Protein AF-A0A956LN11-F1 (afdb_monomer_lite)

pLDDT: mean 77.37, std 13.62, range [44.28, 95.12]

Secondary structure (DSSP, 8-state):
---------------------SEEEEEEEEEEE-TT--EEESSTT-S--EEEEE-TTT--EEEEEEEEEEEEE-TTSTT-TTSGGGEEEEEEEETT-SEEEEEEE--TT--EEEEEEEEEEETT--TT-TTS-EEEEPTTT-B--S-SEEEE--SSS--EEEEEEE-SS----SSS--PPEE-TTTEEE-GGG-

Foldseek 3Di:
DDDDDDDPPPPPPPDPPPPPDQKFKDKEFEFEAEPVRDTPALDPLDPFQWAWAAAPVVRDIFIWFKWKKKWKFFCPDPVGPVDPVRTQDIDTGGRNDRMDMDIGGADPPGKIKMAIFMKIFGPPFDPVDLLGKIWTFAPVAKDWPDPRIDIWHGDDHTDYHYTHIYGHQPPPDPPDDRPHHYCHVTTDIRPSND

Structure (mmCIF, N/CA/C/O backbone):
data_AF-A0A956LN11-F1
#
_entry.id   AF-A0A956LN11-F1
#
loop_
_atom_site.group_PDB
_atom_site.id
_atom_site.type_symbol
_atom_site.label_atom_id
_atom_site.label_alt_id
_atom_site.label_comp_id
_atom_site.label_asym_id
_atom_site.label_entity_id
_atom_site.label_seq_id
_atom_site.pdbx_PDB_ins_code
_atom_site.Cartn_x
_atom_site.Cartn_y
_atom_site.Cartn_z
_atom_site.occupancy
_atom_site.B_iso_or_equiv
_atom_site.auth_seq_id
_atom_site.auth_comp_id
_atom_site.auth_asym_id
_atom_site.auth_atom_id
_atom_site.pdbx_PDB_model_num
ATOM 1 N N . ARG A 1 1 ? -53.259 -40.092 55.169 1.00 51.19 1 ARG A N 1
ATOM 2 C CA . ARG A 1 1 ? -51.847 -40.101 54.715 1.00 51.19 1 ARG A CA 1
ATOM 3 C C . ARG A 1 1 ? -51.835 -40.465 53.236 1.00 51.19 1 ARG A C 1
ATOM 5 O O . ARG A 1 1 ? -52.056 -41.626 52.941 1.00 51.19 1 ARG A O 1
ATOM 12 N N . SER A 1 2 ? -51.663 -39.504 52.328 1.00 44.28 2 SER A N 1
ATOM 13 C CA . SER A 1 2 ? -51.156 -39.772 50.975 1.00 44.28 2 SER A CA 1
ATOM 14 C C . SER A 1 2 ? -50.731 -38.456 50.327 1.00 44.28 2 SER A C 1
ATOM 16 O O . SER A 1 2 ? -51.385 -37.435 50.518 1.00 44.28 2 SER A O 1
ATOM 18 N N . PHE A 1 3 ? -49.565 -38.494 49.693 1.00 45.59 3 PHE A N 1
ATOM 19 C CA . PHE A 1 3 ? -48.669 -37.376 49.403 1.00 45.59 3 PHE A CA 1
ATOM 20 C C . PHE A 1 3 ? -49.128 -36.516 48.216 1.00 45.59 3 PHE A C 1
ATOM 22 O O . PHE A 1 3 ? -49.322 -37.031 47.116 1.00 45.59 3 PHE A O 1
ATOM 29 N N . ALA A 1 4 ? -49.191 -35.197 48.416 1.00 45.59 4 ALA A N 1
ATOM 30 C CA . ALA A 1 4 ? -49.205 -34.222 47.332 1.00 45.59 4 ALA A CA 1
ATOM 31 C C . ALA A 1 4 ? -47.794 -34.138 46.722 1.00 45.59 4 ALA A C 1
ATOM 33 O O . ALA A 1 4 ? -46.829 -33.818 47.417 1.00 45.59 4 ALA A O 1
ATOM 34 N N . ARG A 1 5 ? -47.658 -34.463 45.434 1.00 50.75 5 ARG A N 1
ATOM 35 C CA . ARG A 1 5 ? -46.420 -34.265 44.670 1.00 50.75 5 ARG A CA 1
ATOM 36 C C . ARG A 1 5 ? -46.452 -32.875 44.038 1.00 50.75 5 ARG A C 1
ATOM 38 O O . ARG A 1 5 ? -47.079 -32.684 43.002 1.00 50.75 5 ARG A O 1
ATOM 45 N N . SER A 1 6 ? -45.773 -31.923 44.670 1.00 53.47 6 SER A N 1
ATOM 46 C CA . SER A 1 6 ? -45.441 -30.631 44.068 1.00 53.47 6 SER A CA 1
ATOM 47 C C . SER A 1 6 ? -44.386 -30.841 42.982 1.00 53.47 6 SER A C 1
ATOM 49 O O . SER A 1 6 ? -43.234 -31.147 43.282 1.00 53.47 6 SER A O 1
ATOM 51 N N . PHE A 1 7 ? -44.779 -30.691 41.718 1.00 55.22 7 PHE A N 1
ATOM 52 C CA . PHE A 1 7 ? -43.841 -30.524 40.612 1.00 55.22 7 PHE A CA 1
ATOM 53 C C . PHE A 1 7 ? -43.324 -29.082 40.648 1.00 55.22 7 PHE A C 1
ATOM 55 O O . PHE A 1 7 ? -44.005 -28.156 40.215 1.00 55.22 7 PHE A O 1
ATOM 62 N N . ALA A 1 8 ? -42.135 -28.888 41.216 1.00 56.16 8 ALA A N 1
ATOM 63 C CA . ALA A 1 8 ? -41.389 -27.648 41.060 1.00 56.16 8 ALA A CA 1
ATOM 64 C C . ALA A 1 8 ? -40.892 -27.569 39.609 1.00 56.16 8 ALA A C 1
ATOM 66 O O . ALA A 1 8 ? -39.974 -28.286 39.213 1.00 56.16 8 ALA A O 1
ATOM 67 N N . LEU A 1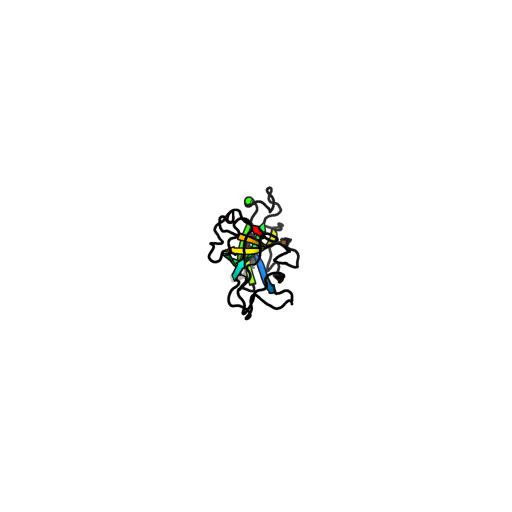 9 ? -41.550 -26.737 38.802 1.00 57.41 9 LEU A N 1
ATOM 68 C CA . LEU A 1 9 ? -41.130 -26.409 37.446 1.00 57.41 9 LEU A CA 1
ATOM 69 C C . LEU A 1 9 ? -39.915 -25.471 37.548 1.00 57.41 9 LEU A C 1
ATOM 71 O O . LEU A 1 9 ? -40.065 -24.276 37.792 1.00 57.41 9 LEU A O 1
ATOM 75 N N . ALA A 1 10 ? -38.706 -26.020 37.435 1.00 59.50 10 ALA A N 1
ATOM 76 C CA . ALA A 1 10 ? -37.486 -25.228 37.344 1.00 59.50 10 ALA A CA 1
ATOM 77 C C . ALA A 1 10 ? -37.446 -24.546 35.967 1.00 59.50 10 ALA A C 1
ATOM 79 O O . ALA A 1 10 ? -37.148 -25.179 34.955 1.00 59.50 10 ALA A O 1
ATOM 80 N N . LEU A 1 11 ? -37.793 -23.259 35.934 1.00 60.78 11 LEU A N 1
ATOM 81 C CA . LEU A 1 11 ? -37.577 -22.388 34.784 1.00 60.78 11 LEU A CA 1
ATOM 82 C C . LEU A 1 11 ? -36.058 -22.206 34.626 1.00 60.78 11 LEU A C 1
ATOM 84 O O . LEU A 1 11 ? -35.442 -21.399 35.319 1.00 60.78 11 LEU A O 1
ATOM 88 N N . ALA A 1 12 ? -35.435 -23.004 33.762 1.00 61.47 12 ALA A N 1
ATOM 89 C CA . ALA A 1 12 ? -34.066 -22.762 33.335 1.00 61.47 12 ALA A CA 1
ATOM 90 C C . ALA A 1 12 ? -34.071 -21.491 32.475 1.00 61.47 12 ALA A C 1
ATOM 92 O O . ALA A 1 12 ? -34.497 -21.522 31.321 1.00 61.47 12 ALA A O 1
ATOM 93 N N . LEU A 1 13 ? -33.647 -20.361 33.052 1.00 58.91 13 LEU A N 1
ATOM 94 C CA . LEU A 1 13 ? -33.283 -19.182 32.275 1.00 58.91 13 LEU A CA 1
ATOM 95 C C . LEU A 1 13 ? -32.095 -19.575 31.392 1.00 58.91 13 LEU A C 1
ATOM 97 O O . LEU A 1 13 ? -30.952 -19.600 31.843 1.00 58.91 13 LEU A O 1
ATOM 101 N N . ALA A 1 14 ? -32.377 -19.912 30.137 1.00 59.75 14 ALA A N 1
ATOM 102 C CA . ALA A 1 14 ? -31.375 -19.928 29.090 1.00 59.75 14 ALA A CA 1
ATOM 103 C C . ALA A 1 14 ? -30.946 -18.473 28.867 1.00 59.75 14 ALA A C 1
ATOM 105 O O . ALA A 1 14 ? -31.607 -17.727 28.147 1.00 59.75 14 ALA A O 1
ATOM 106 N N . ALA A 1 15 ? -29.885 -18.044 29.551 1.00 59.19 15 ALA A N 1
ATOM 107 C CA . ALA A 1 15 ? -29.195 -16.821 29.181 1.00 59.19 15 ALA A CA 1
ATOM 108 C C . ALA A 1 15 ? -28.709 -17.009 27.735 1.00 59.19 15 ALA A C 1
ATOM 110 O O . ALA A 1 15 ? -28.021 -18.002 27.471 1.00 59.19 15 ALA A O 1
ATOM 111 N N . PRO A 1 16 ? -29.067 -16.130 26.783 1.00 58.41 16 PRO A N 1
ATOM 112 C CA . PRO A 1 16 ? -28.370 -16.127 25.516 1.00 58.41 16 PRO A CA 1
ATOM 113 C C . PRO A 1 16 ? -26.914 -15.807 25.849 1.00 58.41 16 PRO A C 1
ATOM 115 O O . PRO A 1 16 ? -26.606 -14.726 26.348 1.00 58.41 16 PRO A O 1
ATOM 118 N N . LEU A 1 17 ? -26.024 -16.773 25.628 1.00 49.97 17 LEU A N 1
ATOM 119 C CA . LEU A 1 17 ? -24.611 -16.487 25.445 1.00 49.97 17 LEU A CA 1
ATOM 120 C C . LEU A 1 17 ? -24.550 -15.615 24.191 1.00 49.97 17 LEU A C 1
ATOM 122 O O . LEU A 1 17 ? -24.512 -16.125 23.074 1.00 49.97 17 LEU A O 1
ATOM 126 N N . ALA A 1 18 ? -24.680 -14.302 24.370 1.00 56.94 18 ALA A N 1
ATOM 127 C CA . ALA A 1 18 ? -24.360 -13.353 23.329 1.00 56.94 18 ALA A CA 1
ATOM 128 C C . ALA A 1 18 ? -22.888 -13.607 23.004 1.00 56.94 18 ALA A C 1
ATOM 130 O O . ALA A 1 18 ? -22.026 -13.391 23.855 1.00 56.94 18 ALA A O 1
ATOM 131 N N . CYS A 1 19 ? -22.614 -14.164 21.824 1.00 64.19 19 CYS A N 1
ATOM 132 C CA . CYS A 1 19 ? -21.274 -14.169 21.261 1.00 64.19 19 CYS A CA 1
ATOM 133 C C . CYS A 1 19 ? -20.881 -12.704 21.082 1.00 64.19 19 CYS A C 1
ATOM 135 O O . CYS A 1 19 ? -21.222 -12.088 20.075 1.00 64.19 19 CYS A O 1
ATOM 137 N N . VAL A 1 20 ? -20.246 -12.136 22.103 1.00 61.75 20 VAL A N 1
ATOM 138 C CA . VAL A 1 20 ? -19.507 -10.888 21.972 1.00 61.75 20 VAL A CA 1
ATOM 139 C C . VAL A 1 20 ? -18.350 -11.229 21.044 1.00 61.75 20 VAL A C 1
ATOM 141 O O . VAL A 1 20 ? -17.566 -12.132 21.329 1.00 61.75 20 VAL A O 1
ATOM 144 N N . ALA A 1 21 ? -18.349 -10.625 19.860 1.00 66.69 21 ALA A N 1
ATOM 145 C CA . ALA A 1 21 ? -17.192 -10.685 18.991 1.00 66.69 21 ALA A CA 1
ATOM 146 C C . ALA A 1 21 ? -16.193 -9.666 19.539 1.00 66.69 21 ALA A C 1
ATOM 148 O O . ALA A 1 21 ? -16.502 -8.481 19.582 1.00 66.69 21 ALA A O 1
ATOM 149 N N . ASP A 1 22 ? -15.022 -10.129 19.968 1.00 79.12 22 ASP A N 1
ATOM 150 C CA . ASP A 1 22 ? -13.960 -9.257 20.488 1.00 79.12 22 ASP A CA 1
ATOM 151 C C . ASP A 1 22 ? -13.139 -8.603 19.352 1.00 79.12 22 ASP A C 1
ATOM 153 O O . ASP A 1 22 ? -12.210 -7.834 19.597 1.00 79.12 22 ASP A O 1
ATOM 157 N N . GLU A 1 23 ? -13.494 -8.888 18.093 1.00 81.44 23 GLU A N 1
ATOM 158 C CA . GLU A 1 23 ? -12.813 -8.415 16.887 1.00 81.44 23 GLU A CA 1
ATOM 159 C C . GLU A 1 23 ? -13.810 -7.910 15.831 1.00 81.44 23 GLU A C 1
ATOM 161 O O . GLU A 1 23 ? -14.875 -8.497 15.613 1.00 81.44 23 GLU A O 1
ATOM 166 N N . GLY A 1 24 ? -13.431 -6.838 15.132 1.00 79.06 24 GLY A N 1
ATOM 167 C CA . GLY A 1 24 ? -14.028 -6.420 13.866 1.00 79.06 24 GLY A CA 1
ATOM 168 C C . GLY A 1 24 ? -13.265 -7.013 12.680 1.00 79.06 24 GLY A C 1
ATOM 169 O O . GLY A 1 24 ? -12.054 -7.202 12.755 1.00 79.06 24 GLY A O 1
ATOM 170 N N . VAL A 1 25 ? -13.961 -7.284 11.571 1.00 83.31 25 VAL A N 1
ATOM 171 C CA . VAL A 1 25 ? -13.348 -7.800 10.333 1.00 83.31 25 VAL A CA 1
ATOM 172 C C . VAL A 1 25 ? -13.355 -6.716 9.264 1.00 83.31 25 VAL A C 1
ATOM 174 O O . VAL A 1 25 ? -14.407 -6.143 8.972 1.00 83.31 25 VAL A O 1
ATOM 177 N N . VAL A 1 26 ? -12.189 -6.488 8.664 1.00 82.12 26 VAL A N 1
ATOM 178 C CA . VAL A 1 26 ? -11.963 -5.595 7.524 1.00 82.12 26 VAL A CA 1
ATOM 179 C C . VAL A 1 26 ? -11.707 -6.456 6.292 1.00 82.12 26 VAL A C 1
ATOM 181 O O . VAL A 1 26 ? -10.826 -7.321 6.307 1.00 82.12 26 VAL A O 1
ATOM 184 N N . GLU A 1 27 ? -12.475 -6.231 5.225 1.00 85.69 27 GLU A N 1
ATOM 185 C CA . GLU A 1 27 ? -12.334 -6.953 3.960 1.00 85.69 27 GLU A CA 1
ATOM 186 C C . GLU A 1 27 ? -12.002 -5.991 2.814 1.00 85.69 27 GLU A C 1
ATOM 188 O O . GLU A 1 27 ? -12.791 -5.137 2.416 1.00 85.69 27 GLU A O 1
ATOM 193 N N . LEU A 1 28 ? -10.835 -6.184 2.214 1.00 85.00 28 LEU A N 1
ATOM 194 C CA . LEU A 1 28 ? -10.387 -5.422 1.058 1.00 85.00 28 LEU A CA 1
ATOM 195 C C . LEU A 1 28 ? -10.557 -6.271 -0.191 1.00 85.00 28 LEU A C 1
ATOM 197 O O . LEU A 1 28 ? -10.173 -7.437 -0.202 1.00 85.00 28 LEU A O 1
ATOM 201 N N . ASN A 1 29 ? -11.105 -5.687 -1.249 1.00 85.94 29 ASN A N 1
ATOM 202 C CA . ASN A 1 29 ? -11.094 -6.244 -2.594 1.00 85.94 29 ASN A CA 1
ATOM 203 C C . ASN A 1 29 ? -10.487 -5.208 -3.544 1.00 85.94 29 ASN A C 1
ATOM 205 O O . ASN A 1 29 ? -10.730 -4.006 -3.430 1.00 85.94 29 ASN A O 1
ATOM 209 N N . TRP A 1 30 ? -9.683 -5.650 -4.497 1.00 87.00 30 TRP A N 1
ATOM 210 C CA . TRP A 1 30 ? -9.025 -4.728 -5.414 1.00 87.00 30 TRP A CA 1
ATOM 211 C C . TRP A 1 30 ? -8.741 -5.363 -6.759 1.00 87.00 30 TRP A C 1
ATOM 213 O O . TRP A 1 30 ? -8.774 -6.582 -6.939 1.00 87.00 30 TRP A O 1
ATOM 223 N N . LYS A 1 31 ? -8.465 -4.486 -7.717 1.00 86.38 31 LYS A N 1
ATOM 224 C CA . LYS A 1 31 ? -8.031 -4.844 -9.052 1.00 86.38 31 LYS A CA 1
ATOM 225 C C . LYS A 1 31 ? -7.167 -3.734 -9.627 1.00 86.38 31 LYS A C 1
ATOM 227 O O . LYS A 1 31 ? -7.553 -2.569 -9.590 1.00 86.38 31 LYS A O 1
ATOM 232 N N . PHE A 1 32 ? -6.036 -4.102 -10.199 1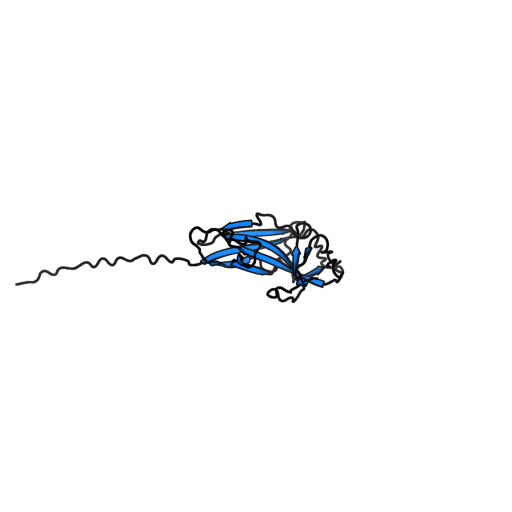.00 84.25 32 PHE A N 1
ATOM 233 C CA . PHE A 1 32 ? -5.205 -3.226 -11.007 1.00 84.25 32 PHE A CA 1
ATOM 234 C C . PHE A 1 32 ? -5.696 -3.261 -12.447 1.00 84.25 32 PHE A C 1
ATOM 236 O O . PHE A 1 32 ? -5.951 -4.333 -13.006 1.00 84.25 32 PHE A O 1
ATOM 243 N N . VAL A 1 33 ? -5.839 -2.086 -13.043 1.00 83.12 33 VAL A N 1
ATOM 244 C CA . VAL A 1 33 ? -6.283 -1.907 -14.419 1.00 83.12 33 VAL A CA 1
ATOM 245 C C . VAL A 1 33 ? -5.357 -0.963 -15.176 1.00 83.12 33 VAL A C 1
ATOM 247 O O . VAL A 1 33 ? -4.722 -0.084 -14.589 1.00 83.12 33 VAL A O 1
ATOM 250 N N . ASP A 1 34 ? -5.295 -1.136 -16.489 1.00 78.69 34 ASP A N 1
ATOM 251 C CA . ASP A 1 34 ? -4.615 -0.198 -17.376 1.00 78.69 34 ASP A CA 1
ATOM 252 C C . ASP A 1 34 ? -5.474 1.054 -17.634 1.00 78.69 34 ASP A C 1
ATOM 254 O O . ASP A 1 34 ? -6.578 1.226 -17.100 1.00 78.69 34 ASP A O 1
ATOM 258 N N . ARG A 1 35 ? -4.958 1.963 -18.465 1.00 77.81 35 ARG A N 1
ATOM 259 C CA . ARG A 1 35 ? -5.662 3.190 -18.869 1.00 77.81 35 ARG A CA 1
ATOM 260 C C . ARG A 1 35 ? -6.934 2.918 -19.689 1.00 77.81 35 ARG A C 1
ATOM 262 O O . ARG A 1 35 ? -7.810 3.777 -19.739 1.00 77.81 35 ARG A O 1
ATOM 269 N N . GLU A 1 36 ? -7.047 1.751 -20.322 1.00 83.00 36 GLU A N 1
ATOM 270 C CA . GLU A 1 36 ? -8.240 1.270 -21.023 1.00 83.00 36 GLU A CA 1
ATOM 271 C C . GLU A 1 36 ? -9.238 0.563 -20.081 1.00 83.00 36 GLU A C 1
ATOM 273 O O . GLU A 1 36 ? -10.293 0.108 -20.528 1.00 83.00 36 GLU A O 1
ATOM 278 N N . LEU A 1 37 ? -8.950 0.527 -18.772 1.00 79.50 37 LEU A N 1
ATOM 279 C CA . LEU A 1 37 ? -9.704 -0.165 -17.721 1.00 79.50 37 LEU A CA 1
ATOM 280 C C . LEU A 1 37 ? -9.724 -1.695 -17.876 1.00 79.50 37 LEU A C 1
ATOM 282 O O . LEU A 1 37 ? -10.562 -2.378 -17.275 1.00 79.50 37 LEU A O 1
ATOM 286 N N . THR A 1 38 ? -8.786 -2.245 -18.643 1.00 81.88 38 THR A N 1
ATOM 287 C CA . THR A 1 38 ? -8.575 -3.685 -18.756 1.00 81.88 38 THR A CA 1
ATOM 288 C C . THR A 1 38 ? -7.904 -4.193 -17.494 1.00 81.88 38 THR A C 1
ATOM 290 O O . THR A 1 38 ? -6.988 -3.581 -16.956 1.00 81.88 38 THR A O 1
ATOM 293 N N . ALA A 1 39 ? -8.371 -5.341 -17.017 1.00 78.44 39 ALA A N 1
ATOM 294 C CA . ALA A 1 39 ? -7.756 -6.067 -15.919 1.00 78.44 39 ALA A CA 1
ATOM 295 C C . ALA A 1 39 ? -6.274 -6.354 -16.191 1.00 78.44 39 ALA A C 1
ATOM 297 O O . ALA A 1 39 ? -5.973 -7.075 -17.138 1.00 78.44 39 ALA A O 1
ATOM 298 N N . VAL A 1 40 ? -5.387 -5.865 -15.328 1.00 76.56 40 VAL A N 1
ATOM 299 C CA . VAL A 1 40 ? -3.978 -6.272 -15.321 1.00 76.56 40 VAL A CA 1
ATOM 300 C C . VAL A 1 40 ? -3.752 -7.293 -14.210 1.00 76.56 40 VAL A C 1
ATOM 302 O O . VAL A 1 40 ? -3.283 -8.390 -14.493 1.00 76.56 40 VAL A O 1
ATOM 305 N N . TYR A 1 41 ? -4.181 -6.982 -12.978 1.00 78.50 41 TYR A N 1
ATOM 306 C CA . TYR A 1 41 ? -4.067 -7.892 -11.833 1.00 78.50 41 TYR A CA 1
ATOM 307 C C . TYR A 1 41 ? -5.300 -7.860 -10.921 1.00 78.50 41 TYR A C 1
ATOM 309 O O . TYR A 1 41 ? -5.882 -6.793 -10.723 1.00 78.50 41 TYR A O 1
ATOM 317 N N . PRO A 1 42 ? -5.685 -8.994 -10.321 1.00 71.00 42 PRO A N 1
ATOM 318 C CA . PRO A 1 42 ? -5.337 -10.334 -10.790 1.00 71.00 42 PRO A CA 1
ATOM 319 C C . PRO A 1 42 ? -5.965 -10.607 -12.170 1.00 71.00 42 PRO A C 1
ATOM 321 O O . PRO A 1 42 ? -7.085 -10.163 -12.451 1.00 71.00 42 PRO A O 1
ATOM 324 N N . GLY A 1 43 ? -5.249 -11.322 -13.042 1.00 68.00 43 GLY A N 1
ATOM 325 C CA . GLY A 1 43 ? -5.720 -11.673 -14.384 1.00 68.00 43 GLY A CA 1
ATOM 326 C C . GLY A 1 43 ? -4.701 -12.466 -15.205 1.00 68.00 43 GLY A C 1
ATOM 327 O O . GLY A 1 43 ? -3.533 -12.533 -14.849 1.00 68.00 43 GLY A O 1
ATOM 328 N N . ASP A 1 44 ? -5.150 -13.028 -16.329 1.00 63.97 44 ASP A N 1
ATOM 329 C CA . ASP A 1 44 ? -4.334 -13.888 -17.210 1.00 63.97 44 ASP A CA 1
ATOM 330 C C . ASP A 1 44 ? -3.333 -13.105 -18.078 1.00 63.97 44 ASP A C 1
ATOM 332 O O . ASP A 1 44 ? -2.593 -13.685 -18.870 1.00 63.97 44 ASP A O 1
ATOM 336 N N . ALA A 1 45 ? -3.349 -11.772 -17.992 1.00 60.53 45 ALA A N 1
ATOM 337 C CA . ALA A 1 45 ? -2.510 -10.922 -18.824 1.00 60.53 45 ALA A CA 1
ATOM 338 C C . ALA A 1 45 ? -1.023 -11.039 -18.457 1.00 60.53 45 ALA A C 1
ATOM 340 O O . ALA A 1 45 ? -0.178 -10.791 -19.320 1.00 60.53 45 ALA A O 1
ATOM 341 N N . ARG A 1 46 ? -0.701 -11.379 -17.196 1.00 65.25 46 ARG A N 1
ATOM 342 C CA . ARG A 1 46 ? 0.670 -11.444 -16.672 1.00 65.25 46 ARG A CA 1
ATOM 343 C C . ARG A 1 46 ? 0.814 -12.404 -15.490 1.00 65.25 46 ARG A C 1
ATOM 345 O O . ARG A 1 46 ? -0.037 -12.434 -14.608 1.00 65.25 46 ARG A O 1
ATOM 352 N N . ASP A 1 47 ? 1.964 -13.076 -15.438 1.00 65.25 47 ASP A N 1
ATOM 353 C CA . ASP A 1 47 ? 2.310 -14.050 -14.390 1.00 65.25 47 ASP A CA 1
ATOM 354 C C . ASP A 1 47 ? 2.909 -13.413 -13.121 1.00 65.25 47 ASP A C 1
ATOM 356 O O . ASP A 1 47 ? 3.007 -14.072 -12.088 1.00 65.25 47 ASP A O 1
ATOM 360 N N . SER A 1 48 ? 3.331 -12.143 -13.177 1.00 74.56 48 SER A N 1
ATOM 361 C CA . SER A 1 48 ? 3.889 -11.425 -12.027 1.00 74.56 48 SER A CA 1
ATOM 362 C C . SER A 1 48 ? 3.487 -9.958 -12.029 1.00 74.56 48 SER A C 1
ATOM 364 O O . SER A 1 48 ? 3.264 -9.369 -13.088 1.00 74.56 48 SER A O 1
ATOM 366 N N . CYS A 1 49 ? 3.456 -9.345 -10.847 1.00 82.62 49 CYS A N 1
ATOM 367 C CA . CYS A 1 49 ? 3.293 -7.899 -10.684 1.00 82.62 49 CYS A CA 1
ATOM 368 C C . CYS A 1 49 ? 4.609 -7.126 -10.714 1.00 82.62 49 CYS A C 1
ATOM 370 O O . CYS A 1 49 ? 4.685 -6.015 -10.180 1.00 82.62 49 CYS A O 1
ATOM 372 N N . ALA A 1 50 ? 5.644 -7.744 -11.282 1.00 85.62 50 ALA A N 1
ATOM 373 C CA . ALA A 1 50 ? 6.943 -7.129 -11.406 1.00 85.62 50 ALA A CA 1
ATOM 374 C C . ALA A 1 50 ? 6.943 -6.109 -12.554 1.00 85.62 50 ALA A C 1
ATOM 376 O O . ALA A 1 50 ? 6.358 -6.328 -13.624 1.00 85.62 50 ALA A O 1
ATOM 377 N N . PHE A 1 51 ? 7.629 -4.995 -12.342 1.00 83.69 51 PHE A N 1
ATOM 378 C CA . PHE A 1 51 ? 7.953 -4.015 -13.368 1.00 83.69 51 PHE A CA 1
ATOM 379 C C . PHE A 1 51 ? 9.312 -3.386 -13.069 1.00 83.69 51 PHE A C 1
ATOM 381 O O . PHE A 1 51 ? 9.681 -3.210 -11.910 1.00 83.69 51 PHE A O 1
ATOM 388 N N . SER A 1 52 ? 10.050 -3.009 -14.108 1.00 87.31 52 SER A N 1
ATOM 389 C CA . SER A 1 52 ? 11.323 -2.315 -13.928 1.00 87.31 52 SER A CA 1
ATOM 390 C C . SER A 1 52 ? 11.089 -0.812 -13.758 1.00 87.31 52 SER A C 1
ATOM 392 O O . SER A 1 52 ? 10.340 -0.195 -14.521 1.00 87.31 52 SER A O 1
ATOM 394 N N . GLY A 1 53 ? 11.745 -0.205 -12.776 1.00 87.88 53 GLY A N 1
ATOM 395 C CA . GLY A 1 53 ? 11.685 1.228 -12.500 1.00 87.88 53 GLY A CA 1
ATOM 396 C C . GLY A 1 53 ? 13.041 1.786 -12.083 1.00 87.88 53 GLY A C 1
ATOM 397 O O . GLY A 1 53 ? 13.948 1.032 -11.734 1.00 87.88 53 GLY A O 1
ATOM 398 N N . ALA A 1 54 ? 13.188 3.105 -12.111 1.00 88.25 54 ALA A N 1
ATOM 399 C CA . ALA A 1 54 ? 14.379 3.807 -11.641 1.00 88.25 54 ALA A CA 1
ATOM 400 C C . ALA A 1 54 ? 13.984 4.975 -10.731 1.00 88.25 54 ALA A C 1
ATOM 402 O O . ALA A 1 54 ? 13.047 5.709 -11.039 1.00 88.25 54 ALA A O 1
ATOM 403 N N . LEU A 1 55 ? 14.699 5.140 -9.616 1.00 84.19 55 LEU A N 1
ATOM 404 C CA . LEU A 1 55 ? 14.568 6.293 -8.720 1.00 84.19 55 LEU A CA 1
ATOM 405 C C . LEU A 1 55 ? 15.639 7.338 -9.057 1.00 84.19 55 LEU A C 1
ATOM 407 O O . LEU A 1 55 ? 16.738 6.982 -9.475 1.00 84.19 55 LEU A O 1
ATOM 411 N N . GLU A 1 56 ? 15.351 8.626 -8.845 1.00 73.25 56 GLU A N 1
ATOM 412 C CA . GLU A 1 56 ? 16.319 9.706 -9.129 1.00 73.25 56 GLU A CA 1
ATOM 413 C C . GLU A 1 56 ? 17.563 9.629 -8.240 1.00 73.25 56 GLU A C 1
ATOM 415 O O . GLU A 1 56 ? 18.660 9.959 -8.685 1.00 73.25 56 GLU A O 1
ATOM 420 N N . ALA A 1 57 ? 17.383 9.185 -6.990 1.00 69.75 57 ALA A N 1
ATOM 421 C CA . ALA A 1 57 ? 18.413 9.214 -5.953 1.00 69.75 57 ALA A CA 1
ATOM 422 C C . ALA A 1 57 ? 19.705 8.491 -6.371 1.00 69.75 57 ALA A C 1
ATOM 424 O O . ALA A 1 57 ? 20.799 8.924 -6.010 1.00 69.75 57 ALA A O 1
ATOM 425 N N . ASP A 1 58 ? 19.585 7.429 -7.171 1.00 70.94 58 ASP A N 1
ATOM 426 C CA . ASP A 1 58 ? 20.718 6.644 -7.658 1.00 70.94 58 ASP A CA 1
ATOM 427 C C . ASP A 1 58 ? 20.686 6.332 -9.163 1.00 70.94 58 ASP A C 1
ATOM 429 O O . ASP A 1 58 ? 21.684 5.850 -9.705 1.00 70.94 58 ASP A O 1
ATOM 433 N N . GLY A 1 59 ? 19.569 6.594 -9.851 1.00 74.81 59 GLY A N 1
ATOM 434 C CA . GLY A 1 59 ? 19.369 6.256 -11.261 1.00 74.81 59 GLY A CA 1
ATOM 435 C C . GLY A 1 59 ? 19.415 4.752 -11.552 1.00 74.81 59 GLY A C 1
ATOM 436 O O . GLY A 1 59 ? 19.509 4.358 -12.718 1.00 74.81 59 GLY A O 1
ATOM 437 N N . ALA A 1 60 ? 19.391 3.903 -10.522 1.00 83.81 60 ALA A N 1
ATOM 438 C CA . ALA A 1 60 ? 19.521 2.465 -10.668 1.00 83.81 60 ALA A CA 1
ATOM 439 C C . ALA A 1 60 ? 18.187 1.862 -11.113 1.00 83.81 60 ALA A C 1
ATOM 441 O O . ALA A 1 60 ? 17.157 2.027 -10.458 1.00 83.81 60 ALA A O 1
ATOM 442 N N . VAL A 1 61 ? 18.227 1.116 -12.218 1.00 87.75 61 VAL A N 1
ATOM 443 C CA . VAL A 1 61 ? 17.089 0.307 -12.657 1.00 87.75 61 VAL A CA 1
ATOM 444 C C . VAL A 1 61 ? 16.980 -0.908 -11.742 1.00 87.75 61 VAL A C 1
ATOM 446 O O . VAL A 1 61 ? 17.943 -1.661 -11.587 1.00 87.75 61 VAL A O 1
ATOM 449 N N . ARG A 1 62 ? 15.806 -1.091 -11.144 1.00 88.44 62 ARG A N 1
ATOM 450 C CA . ARG A 1 62 ? 15.462 -2.227 -10.287 1.00 88.44 62 ARG A CA 1
ATOM 451 C C . ARG A 1 62 ? 14.126 -2.805 -10.718 1.00 88.44 62 ARG A C 1
ATOM 453 O O . ARG A 1 62 ? 13.278 -2.074 -11.229 1.00 88.44 62 ARG A O 1
ATOM 460 N N . ASP A 1 63 ? 13.933 -4.086 -10.450 1.00 89.06 63 ASP A N 1
ATOM 461 C CA . ASP A 1 63 ? 12.621 -4.708 -10.554 1.00 89.06 63 ASP A CA 1
ATOM 462 C C . ASP A 1 63 ? 11.849 -4.466 -9.255 1.00 89.06 63 ASP A C 1
ATOM 464 O O . ASP A 1 63 ? 12.375 -4.652 -8.155 1.00 89.06 63 ASP A O 1
ATOM 468 N N . TYR A 1 64 ? 10.613 -3.997 -9.391 1.00 89.25 64 TYR A N 1
ATOM 469 C CA . TYR A 1 64 ? 9.695 -3.700 -8.301 1.00 89.25 64 TYR A CA 1
ATOM 470 C C . TYR A 1 64 ? 8.444 -4.561 -8.417 1.00 89.25 64 TYR A C 1
ATOM 472 O O . TYR A 1 64 ? 7.910 -4.731 -9.508 1.00 89.25 64 TYR A O 1
ATOM 480 N N . GLY A 1 65 ? 7.926 -5.032 -7.287 1.00 90.25 65 GLY A N 1
ATOM 481 C CA . GLY A 1 65 ? 6.598 -5.624 -7.169 1.00 90.25 65 GLY A CA 1
ATOM 482 C C . GLY A 1 65 ? 5.569 -4.612 -6.666 1.00 90.25 65 GLY A C 1
ATOM 483 O O . GLY A 1 65 ? 5.811 -3.903 -5.682 1.00 90.25 65 GLY A O 1
ATOM 484 N N . LEU A 1 66 ? 4.402 -4.568 -7.312 1.00 89.69 66 LEU A N 1
ATOM 485 C CA . LEU A 1 66 ? 3.251 -3.792 -6.839 1.00 89.69 66 LEU A CA 1
ATOM 486 C C . LEU A 1 66 ? 2.593 -4.446 -5.621 1.00 89.69 66 LEU A C 1
ATOM 488 O O . LEU A 1 66 ? 2.340 -5.648 -5.608 1.00 89.69 66 LEU A O 1
ATOM 492 N N . HIS A 1 67 ? 2.238 -3.637 -4.630 1.00 91.62 67 HIS A N 1
ATOM 493 C CA . HIS A 1 67 ? 1.488 -4.067 -3.455 1.00 91.62 67 HIS A CA 1
ATOM 494 C C . HIS A 1 67 ? 0.460 -3.007 -3.059 1.00 91.62 67 HIS A C 1
ATOM 496 O O . HIS A 1 67 ? 0.561 -1.834 -3.429 1.00 91.62 67 HIS A O 1
ATOM 502 N N . ILE A 1 68 ? -0.525 -3.428 -2.274 1.00 89.62 68 ILE A N 1
ATOM 503 C CA . ILE A 1 68 ? -1.423 -2.522 -1.559 1.00 89.62 68 ILE A CA 1
ATOM 504 C C . ILE A 1 68 ? -0.989 -2.487 -0.108 1.00 89.62 68 ILE A C 1
ATOM 506 O O . ILE A 1 68 ? -0.933 -3.523 0.546 1.00 89.62 68 ILE A O 1
ATOM 510 N N . GLU A 1 69 ? -0.710 -1.300 0.403 1.00 91.31 69 GLU A N 1
ATOM 511 C CA . GLU A 1 69 ? -0.506 -1.089 1.827 1.00 91.31 69 GLU A CA 1
ATOM 512 C C . GLU A 1 69 ? -1.832 -0.652 2.450 1.00 91.31 69 GLU A C 1
ATOM 514 O O . GLU A 1 69 ? -2.407 0.363 2.056 1.00 91.31 69 GLU A O 1
ATOM 519 N N . LEU A 1 70 ? -2.337 -1.460 3.378 1.00 89.81 70 LEU A N 1
ATOM 520 C CA . LEU A 1 70 ? -3.428 -1.127 4.281 1.00 89.81 70 LEU A CA 1
ATOM 521 C C . LEU A 1 70 ? -2.827 -0.654 5.596 1.00 89.81 70 LEU A C 1
ATOM 523 O O . LEU A 1 70 ? -2.087 -1.397 6.241 1.00 89.81 70 LEU A O 1
ATOM 527 N N . GLU A 1 71 ? -3.259 0.510 6.045 1.00 91.12 71 GLU A N 1
ATOM 528 C CA . GLU A 1 71 ? -3.038 0.977 7.404 1.00 91.12 71 GLU A CA 1
ATOM 529 C C . GLU A 1 71 ? -4.362 1.191 8.112 1.00 91.12 71 GLU A C 1
ATOM 531 O O . GLU A 1 71 ? -5.345 1.636 7.521 1.00 91.12 71 GLU A O 1
ATOM 536 N N . ILE A 1 72 ? -4.379 0.875 9.398 1.00 90.00 72 ILE A N 1
ATOM 537 C CA . ILE A 1 72 ? -5.487 1.162 10.293 1.00 90.00 72 ILE A CA 1
ATOM 538 C C . ILE A 1 72 ? -4.903 1.818 11.532 1.00 90.00 72 ILE A C 1
ATOM 540 O O . ILE A 1 72 ? -4.008 1.259 12.168 1.00 90.00 72 ILE A O 1
ATOM 544 N N . CYS A 1 73 ? -5.428 2.982 11.884 1.00 92.00 73 CYS A N 1
ATOM 545 C CA . CYS A 1 73 ? -5.021 3.754 13.047 1.00 92.00 73 CYS A CA 1
ATOM 546 C C . CYS A 1 73 ? -6.218 4.076 13.947 1.00 92.00 73 CYS A C 1
ATOM 548 O O . CYS A 1 73 ? -7.378 4.065 13.516 1.00 92.00 73 CYS A O 1
ATOM 550 N N . ASP A 1 74 ? -5.920 4.373 15.211 1.00 90.94 74 ASP A N 1
ATOM 551 C CA . ASP A 1 74 ? -6.872 4.974 16.145 1.00 90.94 74 ASP A CA 1
ATOM 552 C C . ASP A 1 74 ? -6.840 6.510 15.974 1.00 90.94 74 ASP A C 1
ATOM 554 O O . ASP A 1 74 ? -5.856 7.142 16.369 1.00 90.94 74 ASP A O 1
ATOM 558 N N . PRO A 1 75 ? -7.882 7.139 15.399 1.00 89.56 75 PRO A N 1
ATOM 559 C CA . PRO A 1 75 ? -7.923 8.585 15.193 1.00 89.56 75 PRO A CA 1
ATOM 560 C C . PRO A 1 75 ? -8.067 9.373 16.506 1.00 89.56 75 PRO A C 1
ATOM 562 O O . PRO A 1 75 ? -7.832 10.581 16.515 1.00 89.56 75 PRO A O 1
ATOM 565 N N . GLU A 1 76 ? -8.439 8.728 17.619 1.00 89.75 76 GLU A N 1
ATOM 566 C CA . GLU A 1 76 ? -8.467 9.349 18.951 1.00 89.75 76 GLU A CA 1
ATOM 567 C C . GLU A 1 76 ? -7.102 9.307 19.655 1.00 89.75 76 GLU A C 1
ATOM 569 O O . GLU A 1 76 ? -6.933 9.891 20.732 1.00 89.75 76 GLU A O 1
ATOM 574 N N . CYS A 1 77 ? -6.119 8.619 19.076 1.00 92.56 77 CYS A N 1
ATOM 575 C CA . CYS A 1 77 ? -4.771 8.552 19.612 1.00 92.56 77 CYS A CA 1
ATOM 576 C C . CYS A 1 77 ? -4.096 9.932 19.594 1.00 92.56 77 CYS A C 1
ATOM 578 O O . CYS A 1 77 ? -4.115 10.656 18.599 1.00 92.56 77 CYS A O 1
ATOM 580 N N . ALA A 1 78 ? -3.453 10.296 20.707 1.00 95.12 78 ALA A N 1
ATOM 581 C CA . ALA A 1 78 ? -2.933 11.647 20.918 1.00 95.12 78 ALA A CA 1
ATOM 582 C C . ALA A 1 78 ? -1.821 12.057 19.934 1.00 95.12 78 ALA A C 1
ATOM 584 O O . ALA A 1 78 ? -1.672 13.248 19.663 1.00 95.12 78 ALA A O 1
ATOM 585 N N . ALA A 1 79 ? -1.046 11.098 19.416 1.00 93.88 79 ALA A N 1
ATOM 586 C CA . ALA A 1 79 ? 0.018 11.362 18.447 1.00 93.88 79 ALA A CA 1
ATOM 587 C C . ALA A 1 79 ? -0.487 11.443 16.988 1.00 93.88 79 ALA A C 1
ATOM 589 O O . ALA A 1 79 ? 0.265 11.868 16.113 1.00 93.88 79 ALA A O 1
ATOM 590 N N . GLY A 1 80 ? -1.764 11.119 16.740 1.00 91.00 80 GLY A N 1
ATOM 591 C CA . GLY A 1 80 ? -2.393 11.136 15.418 1.00 91.00 80 GLY A CA 1
ATOM 592 C C . GLY A 1 80 ? -2.000 9.959 14.518 1.00 91.00 80 GLY A C 1
ATOM 593 O O . GLY A 1 80 ? -1.018 9.265 14.758 1.00 91.00 80 GLY A O 1
ATOM 594 N N . CYS A 1 81 ? -2.770 9.749 13.448 1.00 88.00 81 CYS A N 1
ATOM 595 C CA . CYS A 1 81 ? -2.620 8.604 12.538 1.00 88.00 81 CYS A CA 1
ATOM 596 C C . CYS A 1 81 ? -1.311 8.555 11.737 1.00 88.00 81 CYS A C 1
ATOM 598 O O . CYS A 1 81 ? -0.981 7.508 11.196 1.00 88.00 81 CYS A O 1
ATOM 600 N N . GLU A 1 82 ? -0.553 9.650 11.698 1.00 87.62 82 GLU A N 1
ATOM 601 C CA . GLU A 1 82 ? 0.781 9.688 11.084 1.00 87.62 82 GLU A CA 1
ATOM 602 C C . GLU A 1 82 ? 1.869 9.085 11.993 1.00 87.62 82 GLU A C 1
ATOM 604 O O . GLU A 1 82 ? 3.011 8.909 11.573 1.00 87.62 82 GLU A O 1
ATOM 609 N N . SER A 1 83 ? 1.551 8.807 13.263 1.00 91.06 83 SER A N 1
ATOM 610 C CA . SER A 1 83 ? 2.482 8.225 14.229 1.00 91.06 83 SER A CA 1
ATOM 611 C C . SER A 1 83 ? 2.365 6.704 14.274 1.00 91.06 83 SER A C 1
ATOM 613 O O . SER A 1 83 ? 1.267 6.165 14.422 1.00 91.06 83 SER A O 1
ATOM 615 N N . GLU A 1 84 ? 3.510 6.012 14.275 1.00 89.62 84 GLU A N 1
ATOM 616 C CA . GLU A 1 84 ? 3.573 4.558 14.488 1.00 89.62 84 GLU A CA 1
ATOM 617 C C . GLU A 1 84 ? 2.924 4.122 15.811 1.00 89.62 84 GLU A C 1
ATOM 619 O O . GLU A 1 84 ? 2.373 3.029 15.900 1.00 89.62 84 GLU A O 1
ATOM 624 N N . GLU A 1 85 ? 2.920 4.986 16.831 1.00 93.00 85 GLU A N 1
ATOM 625 C CA . GLU A 1 85 ? 2.292 4.707 18.130 1.00 93.00 85 GLU A CA 1
ATOM 626 C C . GLU A 1 85 ? 0.764 4.586 18.041 1.00 93.00 85 GLU A C 1
ATOM 628 O O . GLU A 1 85 ? 0.135 3.968 18.901 1.00 93.00 85 GLU A O 1
ATOM 633 N N . CYS A 1 86 ? 0.168 5.181 17.009 1.00 92.75 86 CYS A N 1
ATOM 634 C CA . CYS A 1 86 ? -1.268 5.173 16.768 1.00 92.75 86 CYS A CA 1
ATOM 635 C C . CYS A 1 86 ? -1.688 4.143 15.710 1.00 92.75 86 CYS A C 1
ATOM 637 O O . CYS A 1 86 ? -2.888 4.001 15.450 1.00 92.75 86 CYS A O 1
ATOM 639 N N . LEU A 1 87 ? -0.733 3.418 15.112 1.00 91.56 87 LEU A N 1
ATOM 640 C CA . LEU A 1 87 ? -1.018 2.327 14.188 1.00 91.56 87 LEU A CA 1
ATOM 641 C C . LEU A 1 87 ? -1.546 1.114 14.958 1.00 91.56 87 LEU A C 1
ATOM 643 O O . LEU A 1 87 ? -0.893 0.545 15.829 1.00 91.56 87 LEU A O 1
ATOM 647 N N . VAL A 1 88 ? -2.748 0.691 14.591 1.00 91.31 88 VAL A N 1
ATOM 648 C CA . VAL A 1 88 ? -3.374 -0.549 15.063 1.00 91.31 88 VAL A CA 1
ATOM 649 C C . VAL A 1 88 ? -2.926 -1.716 14.191 1.00 91.31 88 VAL A C 1
ATOM 651 O O . VAL A 1 88 ? -2.699 -2.822 14.680 1.00 91.31 88 VAL A O 1
ATOM 654 N N . LEU A 1 89 ? -2.816 -1.474 12.885 1.00 90.69 89 LEU A N 1
ATOM 655 C CA . LEU A 1 89 ? -2.445 -2.475 11.901 1.00 90.69 89 LEU A CA 1
ATOM 656 C C . LEU A 1 89 ? -1.775 -1.811 10.699 1.00 90.69 89 LEU A C 1
ATOM 658 O O . LEU A 1 89 ? -2.288 -0.831 10.170 1.00 90.69 89 LEU A O 1
ATOM 662 N N . GLN A 1 90 ? -0.704 -2.425 10.206 1.00 90.94 90 GLN A N 1
ATOM 663 C CA . GLN A 1 90 ? -0.172 -2.176 8.872 1.00 90.94 90 GLN A CA 1
ATOM 664 C C . GLN A 1 90 ? -0.001 -3.522 8.160 1.00 90.94 90 GLN A C 1
ATOM 666 O O . GLN A 1 90 ? 0.489 -4.500 8.737 1.00 90.94 90 GLN A O 1
ATOM 671 N N . ARG A 1 91 ? -0.472 -3.610 6.916 1.00 90.25 91 ARG A N 1
ATOM 672 C CA . ARG A 1 91 ? -0.404 -4.821 6.094 1.00 90.25 91 ARG A CA 1
ATOM 673 C C . ARG A 1 91 ? -0.069 -4.466 4.662 1.00 90.25 91 ARG A C 1
ATOM 675 O O . ARG A 1 91 ? -0.711 -3.612 4.068 1.00 90.25 91 ARG A O 1
ATOM 682 N N . ARG A 1 92 ? 0.878 -5.199 4.088 1.00 90.94 92 ARG A N 1
ATOM 683 C CA . ARG A 1 92 ? 1.214 -5.138 2.667 1.00 90.94 92 ARG A CA 1
ATOM 684 C C . ARG A 1 92 ? 0.631 -6.368 1.992 1.00 90.94 92 ARG A C 1
ATOM 686 O O . ARG A 1 92 ? 0.880 -7.495 2.413 1.00 90.94 92 ARG A O 1
ATOM 693 N N . LEU A 1 93 ? -0.213 -6.137 1.002 1.00 89.38 93 LEU A N 1
ATOM 694 C CA . LEU A 1 93 ? -1.019 -7.142 0.330 1.00 89.38 93 LEU A CA 1
ATOM 695 C C . LEU A 1 93 ? -0.521 -7.305 -1.103 1.00 89.38 93 LEU A C 1
ATOM 697 O O . LEU A 1 93 ? -0.297 -6.299 -1.786 1.00 89.38 93 LEU A O 1
ATOM 701 N N . PRO A 1 94 ? -0.352 -8.547 -1.575 1.00 87.50 94 PRO A N 1
ATOM 702 C CA . PRO A 1 94 ? 0.171 -8.783 -2.903 1.00 87.50 94 PRO A CA 1
ATOM 703 C C . PRO A 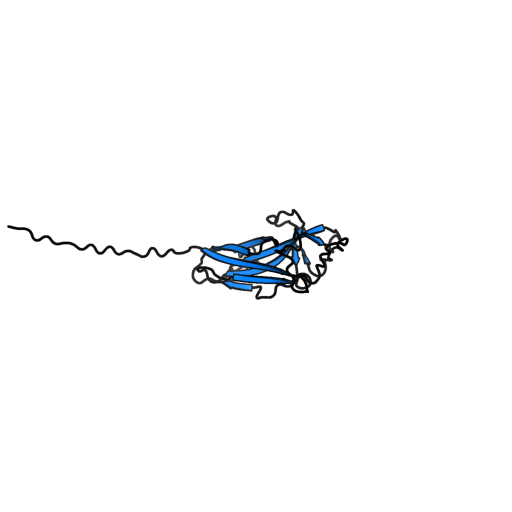1 94 ? -0.898 -8.458 -3.950 1.00 87.50 94 PRO A C 1
ATOM 705 O O . PRO A 1 94 ? -2.065 -8.833 -3.847 1.00 87.50 94 PRO A O 1
ATOM 708 N N . CYS A 1 95 ? -0.484 -7.747 -4.982 1.00 85.62 95 CYS A N 1
ATOM 709 C CA . CYS A 1 95 ? -1.276 -7.369 -6.155 1.00 85.62 95 CYS A CA 1
ATOM 710 C C . CYS A 1 95 ? -1.955 -8.523 -6.920 1.00 85.62 95 CYS A C 1
ATOM 712 O O . CYS A 1 95 ? -2.941 -8.280 -7.617 1.00 85.62 95 CYS A O 1
ATOM 714 N N . ASP A 1 96 ? -1.428 -9.747 -6.827 1.00 85.56 96 ASP A N 1
ATOM 715 C CA . ASP A 1 96 ? -1.876 -10.939 -7.560 1.00 85.56 96 ASP A CA 1
ATOM 716 C C . ASP A 1 96 ? -3.068 -11.637 -6.887 1.00 85.56 96 ASP A C 1
ATOM 718 O O . ASP A 1 96 ? -3.636 -12.593 -7.419 1.00 85.56 96 ASP A O 1
ATOM 722 N N . THR A 1 97 ? -3.497 -11.126 -5.736 1.00 85.19 97 THR A N 1
ATOM 723 C CA . THR A 1 97 ? -4.734 -11.526 -5.075 1.00 85.19 97 THR A CA 1
ATOM 724 C C . THR A 1 97 ? -5.829 -10.492 -5.330 1.00 85.19 97 THR A C 1
ATOM 726 O O . THR A 1 97 ? -5.560 -9.319 -5.558 1.00 85.19 97 THR A O 1
ATOM 729 N N . ALA A 1 98 ? -7.094 -10.926 -5.342 1.00 82.94 98 ALA A N 1
ATOM 730 C CA . ALA A 1 98 ? -8.243 -10.031 -5.555 1.00 82.94 98 ALA A CA 1
ATOM 731 C C . ALA A 1 98 ? -8.831 -9.494 -4.244 1.00 82.94 98 ALA A C 1
ATOM 733 O O . ALA A 1 98 ? -9.707 -8.627 -4.264 1.00 82.94 98 ALA A O 1
ATOM 734 N N . ARG A 1 99 ? -8.458 -10.113 -3.119 1.00 86.88 99 ARG A N 1
ATOM 735 C CA . ARG A 1 99 ? -9.133 -9.968 -1.835 1.00 86.88 99 ARG A CA 1
ATOM 736 C C . ARG A 1 99 ? -8.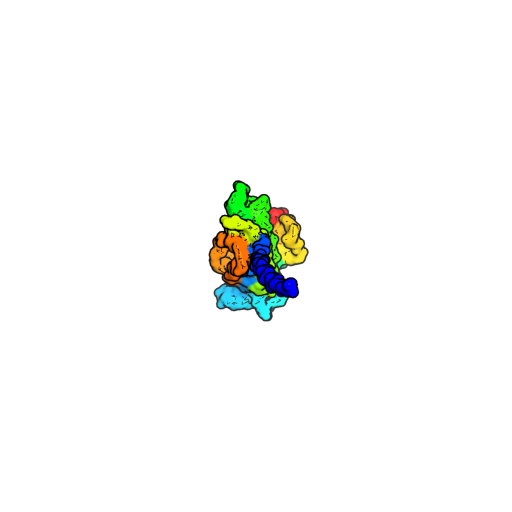208 -10.348 -0.686 1.00 86.88 99 ARG A C 1
ATOM 738 O O . ARG A 1 99 ? -7.527 -11.367 -0.762 1.00 86.88 99 ARG A O 1
ATOM 745 N N . ALA A 1 100 ? -8.305 -9.610 0.413 1.00 89.06 100 ALA A N 1
ATOM 746 C CA . ALA A 1 100 ? -7.758 -9.995 1.707 1.00 89.06 100 ALA A CA 1
ATOM 747 C C . ALA A 1 100 ? -8.705 -9.620 2.847 1.00 89.06 100 ALA A C 1
ATOM 749 O O . ALA A 1 100 ? -9.543 -8.725 2.727 1.00 89.06 100 ALA A O 1
ATOM 750 N N . THR A 1 101 ? -8.543 -10.315 3.967 1.00 88.25 101 THR A N 1
ATOM 751 C CA . THR A 1 101 ? -9.281 -10.077 5.207 1.00 88.25 101 THR A CA 1
ATOM 752 C C . THR A 1 101 ? -8.304 -9.921 6.356 1.00 88.25 101 THR A C 1
ATOM 754 O O . THR A 1 101 ? -7.340 -10.682 6.448 1.00 88.25 101 THR A O 1
ATOM 757 N N . THR A 1 102 ? -8.581 -8.992 7.261 1.00 87.88 102 THR A N 1
ATOM 758 C CA . THR A 1 102 ? -7.840 -8.835 8.514 1.00 87.88 102 THR A CA 1
ATOM 759 C C . THR A 1 102 ? -8.797 -8.525 9.657 1.00 87.88 102 THR A C 1
ATOM 761 O O . THR A 1 102 ? -9.890 -8.002 9.433 1.00 87.88 102 THR A O 1
ATOM 764 N N . SER A 1 103 ? -8.379 -8.845 10.877 1.00 86.06 103 SER A N 1
ATOM 765 C CA . SER A 1 103 ? -9.098 -8.467 12.090 1.00 86.06 103 SER A CA 1
ATOM 766 C C . SER A 1 103 ? -8.496 -7.210 12.707 1.00 86.06 103 SER A C 1
ATOM 768 O O . SER A 1 103 ? -7.291 -6.970 12.598 1.00 86.06 103 SER A O 1
ATOM 770 N N . VAL A 1 104 ? -9.336 -6.439 13.389 1.00 85.12 104 VAL A N 1
ATOM 771 C CA . VAL A 1 104 ? -8.943 -5.364 14.305 1.00 85.12 104 VAL A CA 1
ATOM 772 C C . VAL A 1 104 ? -9.625 -5.580 15.652 1.00 85.12 104 VAL A C 1
ATOM 774 O O . VAL A 1 104 ? -10.736 -6.119 15.676 1.00 85.12 104 VAL A O 1
ATOM 777 N N . PRO A 1 105 ? -9.008 -5.174 16.775 1.00 85.19 105 PRO A N 1
ATOM 778 C CA . PRO A 1 105 ? -9.671 -5.232 18.072 1.00 85.19 105 PRO A CA 1
ATOM 779 C C . PRO A 1 105 ? -11.026 -4.517 18.030 1.00 85.19 105 PRO A C 1
ATOM 781 O O . PRO A 1 105 ? -11.165 -3.471 17.403 1.00 85.19 105 PRO A O 1
ATOM 784 N N . MET A 1 106 ? -12.045 -5.066 18.683 1.00 81.00 106 MET A N 1
ATOM 785 C CA . MET A 1 106 ? -13.300 -4.349 18.877 1.00 81.00 106 MET A CA 1
ATOM 786 C C . MET A 1 106 ? -13.177 -3.445 20.103 1.00 81.00 106 MET A C 1
ATOM 788 O O . MET A 1 106 ? -13.024 -3.930 21.222 1.00 81.00 106 MET A O 1
ATOM 792 N N . ILE A 1 107 ? -13.276 -2.130 19.904 1.00 76.31 107 ILE A N 1
ATOM 793 C CA . ILE A 1 107 ? -13.434 -1.170 20.998 1.00 76.31 107 ILE A CA 1
ATOM 794 C C . ILE A 1 107 ? -14.816 -0.528 20.884 1.00 76.31 107 ILE A C 1
ATOM 796 O O . ILE A 1 107 ? -15.168 0.035 19.846 1.00 76.31 107 ILE A O 1
ATOM 800 N N . GLU A 1 108 ? -15.619 -0.654 21.942 1.00 74.56 108 GLU A N 1
ATOM 801 C CA . GLU A 1 108 ? -16.968 -0.089 21.983 1.00 74.56 108 GLU A CA 1
ATOM 802 C C . GLU A 1 108 ? -16.942 1.419 21.716 1.00 74.56 108 GLU A C 1
ATOM 804 O O . GLU A 1 108 ? -16.113 2.146 22.257 1.00 74.56 108 GLU A O 1
ATOM 809 N N . GLU A 1 109 ? -17.868 1.868 20.865 1.00 72.88 109 GLU A N 1
ATOM 810 C CA . GLU A 1 109 ? -18.086 3.281 20.522 1.00 72.88 109 GLU A CA 1
ATOM 811 C C . GLU A 1 109 ? -16.893 4.010 19.887 1.00 72.88 109 GLU A C 1
ATOM 813 O O . GLU A 1 109 ? -16.973 5.218 19.673 1.00 72.88 109 GLU A O 1
ATOM 818 N N . ARG A 1 110 ? -15.833 3.288 19.507 1.00 76.56 110 ARG A N 1
ATOM 819 C CA . ARG A 1 110 ? -14.690 3.851 18.791 1.00 76.56 110 ARG A CA 1
ATOM 820 C C . ARG A 1 110 ? -14.730 3.562 17.307 1.00 76.56 110 ARG A C 1
ATOM 822 O O . ARG A 1 110 ? -15.266 2.549 16.854 1.00 76.56 110 ARG A O 1
ATOM 829 N N . GLU A 1 111 ? -14.143 4.485 16.562 1.00 83.19 111 GLU A N 1
ATOM 830 C CA . GLU A 1 111 ? -13.998 4.391 15.123 1.00 83.19 111 GLU A CA 1
ATOM 831 C C . GLU A 1 111 ? -12.525 4.242 14.756 1.00 83.19 111 GLU A C 1
ATOM 833 O O . GLU A 1 111 ? -11.681 4.928 15.317 1.00 83.19 111 GLU A O 1
ATOM 838 N N . TYR A 1 112 ? -12.218 3.364 13.806 1.00 85.88 112 TYR A N 1
ATOM 839 C CA . TYR A 1 112 ? -10.884 3.270 13.217 1.00 85.88 112 TYR A CA 1
ATOM 840 C C . TYR A 1 112 ? -10.814 4.064 11.929 1.00 85.88 112 TYR A C 1
ATOM 842 O O . TYR A 1 112 ? -11.737 3.976 11.119 1.00 85.88 112 TYR A O 1
ATOM 850 N N . GLN A 1 113 ? -9.706 4.764 11.705 1.00 87.31 113 GLN A N 1
ATOM 851 C CA . GLN A 1 113 ? -9.396 5.323 10.399 1.00 87.31 113 GLN A CA 1
ATOM 852 C C . GLN A 1 113 ? -8.560 4.309 9.620 1.00 87.31 113 GLN A C 1
ATOM 854 O O . GLN A 1 113 ? -7.520 3.858 10.091 1.00 87.31 113 GLN A O 1
ATOM 859 N N . PHE A 1 114 ? -9.024 3.936 8.431 1.00 85.81 114 PHE A N 1
ATOM 860 C CA . PHE A 1 114 ? -8.253 3.103 7.510 1.00 85.81 114 PHE A CA 1
ATOM 861 C C . PHE A 1 114 ? -7.688 3.950 6.384 1.00 85.81 114 PHE A C 1
ATOM 863 O O . PHE A 1 114 ? -8.372 4.856 5.919 1.00 85.81 114 PHE A O 1
ATOM 870 N N . SER A 1 115 ? -6.483 3.632 5.922 1.00 86.75 115 SER A N 1
ATOM 871 C CA . SER A 1 115 ? -5.906 4.186 4.706 1.00 86.75 115 SER A CA 1
ATOM 872 C C . SER A 1 115 ? -5.402 3.081 3.783 1.00 86.75 115 SER A C 1
ATOM 874 O O . SER A 1 115 ? -4.932 2.038 4.239 1.00 86.75 115 SER A O 1
ATOM 876 N N . THR A 1 116 ? -5.530 3.285 2.472 1.00 86.19 116 THR A N 1
ATOM 877 C CA . THR A 1 116 ? -4.918 2.392 1.480 1.00 86.19 116 THR A CA 1
ATOM 878 C C . THR A 1 116 ? -4.036 3.160 0.526 1.00 86.19 116 THR A C 1
ATOM 880 O O . THR A 1 116 ? -4.470 4.153 -0.072 1.00 86.19 116 THR A O 1
ATOM 883 N N . ARG A 1 117 ? -2.832 2.642 0.317 1.00 87.94 117 ARG A N 1
ATOM 884 C CA . ARG A 1 117 ? -1.841 3.192 -0.602 1.00 87.94 117 ARG A CA 1
ATOM 885 C C . ARG A 1 117 ? -1.367 2.103 -1.546 1.00 87.94 117 ARG A C 1
ATOM 887 O O . ARG A 1 117 ? -1.440 0.916 -1.235 1.00 87.94 117 ARG A O 1
ATOM 894 N N . ILE A 1 118 ? -0.885 2.515 -2.710 1.00 89.12 118 ILE A N 1
ATOM 895 C CA . ILE A 1 118 ? -0.203 1.607 -3.626 1.00 89.12 118 ILE A CA 1
ATOM 896 C C . ILE A 1 118 ? 1.279 1.809 -3.405 1.00 89.12 118 ILE A C 1
ATOM 898 O O . ILE A 1 118 ? 1.757 2.940 -3.454 1.00 89.12 118 ILE A O 1
ATOM 902 N N . ILE A 1 119 ? 1.991 0.722 -3.157 1.00 92.19 119 ILE A N 1
ATOM 903 C CA . ILE A 1 119 ? 3.433 0.762 -2.973 1.00 92.19 119 ILE A CA 1
ATOM 904 C C . ILE A 1 119 ? 4.109 -0.106 -4.031 1.00 92.19 119 ILE A C 1
ATOM 906 O O . ILE A 1 119 ? 3.571 -1.123 -4.475 1.00 92.19 119 ILE A O 1
ATOM 910 N N . ALA A 1 120 ? 5.304 0.298 -4.426 1.00 91.50 120 ALA A N 1
ATOM 911 C CA . ALA A 1 120 ? 6.230 -0.490 -5.214 1.00 91.50 120 ALA A CA 1
ATOM 912 C C . ALA A 1 120 ? 7.426 -0.830 -4.326 1.00 91.50 120 ALA A C 1
ATOM 914 O O . ALA A 1 120 ? 8.070 0.061 -3.782 1.00 91.50 120 ALA A O 1
ATOM 915 N N . ALA A 1 121 ? 7.725 -2.110 -4.156 1.00 92.81 121 ALA A N 1
ATOM 916 C CA . ALA A 1 121 ? 8.865 -2.559 -3.363 1.00 92.81 121 ALA A CA 1
ATOM 917 C C . ALA A 1 121 ? 9.829 -3.332 -4.251 1.00 92.81 121 ALA A C 1
ATOM 919 O O . ALA A 1 121 ? 9.376 -4.023 -5.160 1.00 92.81 121 ALA A O 1
ATOM 920 N N . VAL A 1 122 ? 11.135 -3.220 -4.006 1.00 90.69 122 VAL A N 1
ATOM 921 C CA . VAL A 1 122 ? 12.136 -3.975 -4.777 1.00 90.69 122 VAL A CA 1
ATOM 922 C C . VAL A 1 122 ? 11.822 -5.473 -4.699 1.00 90.69 122 VAL A C 1
ATOM 924 O O . VAL A 1 122 ? 11.488 -5.988 -3.632 1.00 90.69 122 VAL A O 1
ATOM 927 N N . GLU A 1 123 ? 11.888 -6.178 -5.826 1.00 88.00 123 GLU A N 1
ATOM 928 C CA . GLU A 1 123 ? 11.564 -7.602 -5.878 1.00 88.00 123 GLU A CA 1
ATOM 929 C C . GLU A 1 123 ? 12.469 -8.403 -4.928 1.00 88.00 123 GLU A C 1
ATOM 931 O O . GLU A 1 123 ? 13.689 -8.234 -4.896 1.00 88.00 123 GLU A O 1
ATOM 936 N N . GLY A 1 124 ? 11.850 -9.263 -4.115 1.00 85.12 124 GLY A N 1
ATOM 937 C CA . GLY A 1 124 ? 12.545 -10.034 -3.084 1.00 85.12 124 GLY A CA 1
ATOM 938 C C . GLY A 1 124 ? 12.897 -9.252 -1.813 1.00 85.12 124 GLY A C 1
ATOM 939 O O . GLY A 1 124 ? 13.534 -9.828 -0.931 1.00 85.12 124 GLY A O 1
ATOM 940 N N . ALA A 1 125 ? 12.495 -7.982 -1.688 1.00 88.38 125 ALA A N 1
ATOM 941 C CA . ALA A 1 125 ? 12.621 -7.244 -0.435 1.00 88.38 125 ALA A CA 1
ATOM 942 C C . ALA A 1 125 ? 11.767 -7.880 0.673 1.00 88.38 125 ALA A C 1
ATOM 944 O O . ALA A 1 125 ? 10.637 -8.317 0.438 1.00 88.38 125 ALA A O 1
ATOM 945 N N . ASP A 1 126 ? 12.303 -7.889 1.892 1.00 89.88 126 ASP A N 1
ATOM 946 C CA . ASP A 1 126 ? 11.539 -8.251 3.079 1.00 89.88 126 ASP A CA 1
ATOM 947 C C . ASP A 1 126 ? 10.603 -7.095 3.438 1.00 89.88 126 ASP A C 1
ATOM 949 O O . ASP A 1 126 ? 11.027 -6.062 3.947 1.00 89.88 126 ASP A O 1
ATOM 953 N N . LEU A 1 127 ? 9.316 -7.251 3.141 1.00 88.62 127 LEU A N 1
ATOM 954 C CA . LEU A 1 127 ? 8.320 -6.214 3.395 1.00 88.62 127 LEU A CA 1
ATOM 955 C C . LEU A 1 127 ? 7.991 -6.034 4.881 1.00 88.62 127 LEU A C 1
ATOM 957 O O . LEU A 1 127 ? 7.217 -5.132 5.198 1.00 88.62 127 LEU A O 1
ATOM 961 N N . GLU A 1 128 ? 8.540 -6.850 5.777 1.00 87.56 128 GLU A N 1
ATOM 962 C CA . GLU A 1 128 ? 8.474 -6.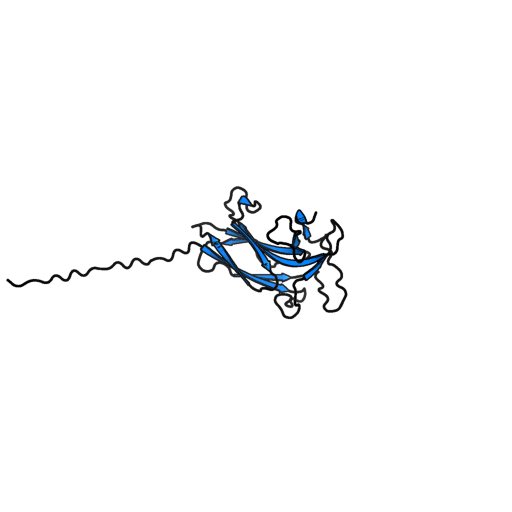617 7.221 1.00 87.56 128 GLU A CA 1
ATOM 963 C C . GLU A 1 128 ? 9.670 -5.789 7.727 1.00 87.56 128 GLU A C 1
ATOM 965 O O . GLU A 1 128 ? 9.621 -5.264 8.840 1.00 87.56 128 GLU A O 1
ATOM 970 N N . ASP A 1 129 ? 10.718 -5.611 6.911 1.00 88.69 129 ASP A N 1
ATOM 971 C CA . ASP A 1 129 ? 11.871 -4.772 7.240 1.00 88.69 129 ASP A CA 1
ATOM 972 C C . ASP A 1 129 ? 11.541 -3.280 7.013 1.00 88.69 129 ASP A C 1
ATOM 974 O O . ASP A 1 129 ? 11.266 -2.867 5.879 1.00 88.69 129 ASP A O 1
ATOM 978 N N . PRO A 1 130 ? 11.604 -2.417 8.047 1.00 82.44 130 PRO A N 1
ATOM 979 C CA . PRO A 1 130 ? 11.404 -0.975 7.887 1.00 82.44 130 PRO A CA 1
ATOM 980 C C . PRO A 1 130 ? 12.490 -0.301 7.032 1.00 82.44 130 PRO A C 1
ATOM 982 O O . PRO A 1 130 ? 12.308 0.834 6.594 1.00 82.44 130 PRO A O 1
ATOM 985 N N . GLN A 1 131 ? 13.625 -0.967 6.803 1.00 88.00 131 GLN A N 1
ATOM 986 C CA . GLN A 1 131 ? 14.697 -0.510 5.916 1.00 88.00 131 GLN A CA 1
ATOM 987 C C . GLN A 1 131 ? 14.553 -1.035 4.484 1.00 88.00 131 GLN A C 1
ATOM 989 O O . GLN A 1 131 ? 15.391 -0.723 3.638 1.00 88.00 131 GLN A O 1
ATOM 994 N N . ALA A 1 132 ? 13.503 -1.801 4.173 1.00 90.44 132 ALA A N 1
ATOM 995 C CA . ALA A 1 132 ? 13.225 -2.176 2.798 1.00 90.44 132 ALA A CA 1
ATOM 996 C C . ALA A 1 132 ? 13.004 -0.923 1.940 1.00 90.44 132 ALA A C 1
ATOM 998 O O . ALA A 1 132 ? 12.271 0.000 2.320 1.00 90.44 132 ALA A O 1
ATOM 999 N N . CYS A 1 133 ? 13.618 -0.904 0.755 1.00 89.88 133 CYS A N 1
ATOM 1000 C CA . CYS A 1 133 ? 13.344 0.141 -0.218 1.00 89.88 133 CYS A CA 1
ATOM 1001 C C . CYS A 1 133 ? 11.926 -0.045 -0.773 1.00 89.88 133 CYS A C 1
ATOM 1003 O O . CYS A 1 133 ? 11.649 -0.962 -1.556 1.00 89.88 133 CYS A O 1
ATOM 1005 N N . VAL A 1 134 ? 11.036 0.837 -0.328 1.00 91.38 134 VAL A N 1
ATOM 1006 C CA . VAL A 1 134 ? 9.623 0.885 -0.686 1.00 91.38 134 VAL A CA 1
ATOM 1007 C C . VAL A 1 134 ? 9.322 2.273 -1.220 1.00 91.38 134 VAL A C 1
ATOM 1009 O O . VAL A 1 134 ? 9.804 3.278 -0.714 1.00 91.38 134 VAL A O 1
ATOM 1012 N N . CYS A 1 135 ? 8.508 2.320 -2.254 1.00 90.94 135 CYS A N 1
ATOM 1013 C CA . CYS A 1 135 ? 8.114 3.519 -2.950 1.00 90.94 135 CYS A CA 1
ATOM 1014 C C . CYS A 1 135 ? 6.596 3.663 -2.858 1.00 90.94 135 CYS A C 1
ATOM 1016 O O . CYS A 1 135 ? 5.872 2.850 -3.434 1.00 90.94 135 CYS A O 1
ATOM 1018 N N . THR A 1 136 ? 6.098 4.679 -2.153 1.00 92.06 136 THR A N 1
ATOM 1019 C CA . THR A 1 136 ? 4.659 4.978 -2.159 1.00 92.06 136 THR A CA 1
ATOM 1020 C C . THR A 1 136 ? 4.311 5.676 -3.469 1.00 92.06 136 THR A C 1
ATOM 1022 O O . THR A 1 136 ? 4.827 6.757 -3.758 1.00 92.06 136 THR A O 1
ATOM 1025 N N . LEU A 1 137 ? 3.457 5.047 -4.280 1.00 89.56 137 LEU A N 1
ATOM 1026 C CA . LEU A 1 137 ? 3.067 5.558 -5.590 1.00 89.56 137 LEU A CA 1
ATOM 1027 C C . LEU A 1 137 ? 1.997 6.640 -5.449 1.00 89.56 137 LEU A C 1
ATOM 1029 O O . LEU A 1 137 ? 0.911 6.417 -4.908 1.00 89.56 137 LEU A O 1
ATOM 1033 N N . GLN A 1 138 ? 2.311 7.807 -5.994 1.00 86.81 138 GLN A N 1
ATOM 1034 C CA . GLN A 1 138 ? 1.432 8.963 -6.065 1.00 86.81 138 GLN A CA 1
ATOM 1035 C C . GLN A 1 138 ? 0.505 8.878 -7.288 1.00 86.81 138 GLN A C 1
ATOM 1037 O O . GLN A 1 138 ? 0.607 7.977 -8.129 1.00 86.81 138 GLN A O 1
ATOM 1042 N N . VAL A 1 139 ? -0.436 9.822 -7.381 1.00 81.44 139 VAL A N 1
ATOM 1043 C CA . VAL A 1 139 ? -1.517 9.833 -8.387 1.00 81.44 139 VAL A CA 1
ATOM 1044 C C . VAL A 1 139 ? -1.020 9.841 -9.832 1.00 81.44 139 VAL A C 1
ATOM 1046 O O . VAL A 1 139 ? -1.736 9.412 -10.734 1.00 81.44 139 VAL A O 1
ATOM 1049 N N . GLU A 1 140 ? 0.206 10.297 -10.056 1.00 81.38 140 GLU A N 1
ATOM 1050 C CA . GLU A 1 140 ? 0.880 10.315 -11.347 1.00 81.38 140 GLU A CA 1
ATOM 1051 C C . GLU A 1 140 ? 1.212 8.898 -11.853 1.00 81.38 140 GLU A C 1
ATOM 1053 O O . GLU A 1 140 ? 1.264 8.685 -13.064 1.00 81.38 140 GLU A O 1
ATOM 1058 N N . CYS A 1 141 ? 1.387 7.924 -10.950 1.00 78.69 141 CYS A N 1
ATOM 1059 C CA . CYS A 1 141 ? 1.736 6.535 -11.279 1.00 78.69 141 CYS A CA 1
ATOM 1060 C C . CYS A 1 141 ? 0.662 5.511 -10.921 1.00 78.69 141 CYS A C 1
ATOM 1062 O O . CYS A 1 141 ? 0.540 4.496 -11.609 1.00 78.69 141 CYS A O 1
ATOM 1064 N N . ALA A 1 142 ? -0.131 5.763 -9.882 1.00 81.31 142 ALA A N 1
ATOM 1065 C CA . ALA A 1 142 ? -1.234 4.898 -9.502 1.00 81.31 142 ALA A CA 1
ATOM 1066 C C . ALA A 1 142 ? -2.410 5.723 -8.972 1.00 81.31 142 ALA A C 1
ATOM 1068 O O . ALA A 1 142 ? -2.322 6.417 -7.958 1.00 81.31 142 ALA A O 1
ATOM 1069 N N . LEU A 1 143 ? -3.550 5.628 -9.652 1.00 78.94 143 LEU A N 1
ATOM 1070 C CA . LEU A 1 143 ? -4.791 6.234 -9.184 1.00 78.94 143 LEU A CA 1
ATOM 1071 C C . LEU A 1 143 ? -5.598 5.198 -8.416 1.00 78.94 143 LEU A C 1
ATOM 1073 O O . LEU A 1 143 ? -5.932 4.156 -8.967 1.00 78.94 143 LEU A O 1
ATOM 1077 N N . THR A 1 144 ? -5.988 5.534 -7.190 1.00 74.06 144 THR A N 1
ATOM 1078 C CA . THR A 1 144 ? -6.929 4.757 -6.372 1.00 74.06 144 THR A CA 1
ATOM 1079 C C . THR A 1 144 ? -8.237 5.549 -6.245 1.00 74.06 144 THR A C 1
ATOM 1081 O O . THR A 1 144 ? -8.321 6.437 -5.392 1.00 74.06 144 THR A O 1
ATOM 1084 N N . PRO A 1 145 ? -9.244 5.317 -7.110 1.00 58.56 145 PRO A N 1
ATOM 1085 C CA . PRO A 1 145 ? -10.532 5.992 -7.061 1.00 58.56 145 PRO A CA 1
ATOM 1086 C C . PRO A 1 145 ? -11.342 5.478 -5.868 1.00 58.56 145 PRO A C 1
ATOM 1088 O O . PRO A 1 145 ? -11.584 4.280 -5.746 1.00 58.56 145 PRO A O 1
ATOM 1091 N N . GLY A 1 146 ? -11.777 6.393 -5.003 1.00 59.78 146 GLY A N 1
ATOM 1092 C CA . GLY A 1 146 ? -12.555 6.091 -3.801 1.00 59.78 146 GLY A CA 1
ATOM 1093 C C . GLY A 1 146 ? -12.056 6.880 -2.588 1.00 59.78 146 GLY A C 1
ATOM 1094 O O . GLY A 1 146 ? -11.003 7.518 -2.661 1.00 59.78 146 GLY A O 1
ATOM 1095 N N . PRO A 1 147 ? -12.806 6.891 -1.474 1.00 56.38 147 PRO A N 1
ATOM 1096 C CA . PRO A 1 147 ? -12.309 7.460 -0.231 1.00 56.38 147 PRO A CA 1
ATOM 1097 C C . PRO A 1 147 ? -11.117 6.630 0.259 1.00 56.38 147 PRO A C 1
ATOM 1099 O O . PRO A 1 147 ? -11.276 5.464 0.612 1.00 56.38 147 PRO A O 1
ATOM 1102 N N . ARG A 1 148 ? -9.926 7.242 0.255 1.00 63.53 148 ARG A N 1
ATOM 1103 C CA . ARG A 1 148 ? -8.698 6.639 0.795 1.00 63.53 148 ARG A CA 1
ATOM 1104 C C . ARG A 1 148 ? -8.764 6.492 2.304 1.00 63.53 148 ARG A C 1
ATOM 1106 O O . ARG A 1 148 ? -8.152 5.576 2.813 1.00 63.53 148 ARG A O 1
ATOM 1113 N N . GLU A 1 149 ? -9.518 7.369 2.962 1.00 67.88 149 GLU A N 1
ATOM 1114 C CA . GLU A 1 149 ? -9.681 7.433 4.408 1.00 67.88 149 GLU A CA 1
ATOM 1115 C C . GLU A 1 149 ? -11.153 7.412 4.790 1.00 67.88 149 GLU A C 1
ATOM 1117 O O . GLU A 1 149 ? -11.976 8.072 4.146 1.00 67.88 149 GLU A O 1
ATOM 1122 N N . ARG A 1 150 ? -11.499 6.663 5.836 1.00 68.69 150 ARG A N 1
ATOM 1123 C CA . ARG A 1 150 ? -12.873 6.553 6.347 1.00 68.69 150 ARG A CA 1
ATOM 1124 C C . ARG A 1 150 ? -12.853 5.967 7.760 1.00 68.69 150 ARG A C 1
ATOM 1126 O O . ARG A 1 150 ? -11.884 5.332 8.159 1.00 68.69 150 ARG A O 1
ATOM 1133 N N . LEU A 1 151 ? -13.948 6.183 8.486 1.00 68.94 151 LEU A N 1
ATOM 1134 C CA . LEU A 1 151 ? -14.135 5.756 9.872 1.00 68.94 151 LEU A CA 1
ATOM 1135 C C . LEU A 1 151 ? -14.970 4.463 9.943 1.00 68.94 151 LEU A C 1
ATOM 1137 O O . LEU A 1 151 ? -16.007 4.365 9.278 1.00 68.94 151 LEU A O 1
ATOM 1141 N N . LEU A 1 152 ? -14.533 3.471 10.728 1.00 66.06 152 LEU A N 1
ATOM 1142 C CA . LEU A 1 152 ? -15.200 2.169 10.899 1.00 66.06 152 LEU A CA 1
ATOM 1143 C C . LEU A 1 152 ? -15.551 1.893 12.353 1.00 66.06 152 LEU A C 1
ATOM 1145 O O . LEU A 1 152 ? -14.674 1.935 13.206 1.00 66.06 152 LEU A O 1
ATOM 1149 N N . ARG A 1 153 ? -16.799 1.495 12.616 1.00 66.31 153 ARG A N 1
ATOM 1150 C CA . ARG A 1 153 ? -17.204 0.948 13.918 1.00 66.31 153 ARG A CA 1
ATOM 1151 C C . ARG A 1 153 ? -17.066 -0.575 13.916 1.00 66.31 153 ARG A C 1
ATOM 1153 O O . ARG A 1 153 ? -17.518 -1.190 12.951 1.00 66.31 153 ARG A O 1
ATOM 1160 N N . PRO A 1 154 ? -16.526 -1.196 14.972 1.00 57.06 154 PRO A N 1
ATOM 1161 C CA . PRO A 1 154 ? -16.466 -2.654 15.081 1.00 57.06 154 PRO A CA 1
ATOM 1162 C C . PRO A 1 154 ? -17.853 -3.336 15.017 1.00 57.06 154 PRO A C 1
ATOM 1164 O O . PRO A 1 154 ? -18.784 -2.921 15.712 1.00 57.06 154 PRO A O 1
ATOM 1167 N N . GLY A 1 155 ? -18.001 -4.383 14.188 1.00 60.84 155 GLY A N 1
ATOM 1168 C CA . GLY A 1 155 ? -19.239 -5.163 14.007 1.00 60.84 155 GLY A CA 1
ATOM 1169 C C . GLY A 1 155 ? -19.152 -6.242 12.905 1.00 60.84 155 GLY A C 1
ATOM 1170 O O . GLY A 1 155 ? -18.173 -6.303 12.165 1.00 60.84 155 GLY A O 1
ATOM 1171 N N . LEU A 1 156 ? -20.165 -7.126 12.811 1.00 48.16 156 LEU A N 1
ATOM 1172 C CA . LEU A 1 156 ? -20.225 -8.276 11.880 1.00 48.16 156 LEU A CA 1
ATOM 1173 C C . LEU A 1 156 ? -20.151 -7.828 10.404 1.00 48.16 156 LEU A C 1
ATOM 1175 O O . LEU A 1 156 ? -21.164 -7.480 9.803 1.00 48.16 156 LEU A O 1
ATOM 1179 N N . VAL A 1 157 ? -18.942 -7.921 9.839 1.00 53.09 157 VAL A N 1
ATOM 1180 C CA . VAL A 1 157 ? -18.557 -7.634 8.443 1.00 53.09 157 VAL A CA 1
ATOM 1181 C C . VAL A 1 157 ? -18.666 -6.150 8.093 1.00 53.09 157 VAL A C 1
ATOM 1183 O O . VAL A 1 157 ? -19.651 -5.686 7.518 1.00 53.09 157 VAL A O 1
ATOM 1186 N N . THR A 1 158 ? -17.629 -5.388 8.430 1.00 52.19 158 THR A N 1
ATOM 1187 C CA . THR A 1 158 ? -17.614 -3.935 8.247 1.00 52.19 158 THR A CA 1
ATOM 1188 C C . THR A 1 158 ? -16.626 -3.520 7.165 1.00 52.19 158 THR A C 1
ATOM 1190 O O . THR A 1 158 ? -15.434 -3.376 7.402 1.00 52.19 158 THR A O 1
ATOM 1193 N N . ASP A 1 159 ? -17.222 -3.262 5.998 1.00 57.12 159 ASP A N 1
ATOM 1194 C CA . ASP A 1 159 ? -16.702 -2.542 4.830 1.00 57.12 159 ASP A CA 1
ATOM 1195 C C . ASP A 1 159 ? -15.937 -3.398 3.810 1.00 57.12 159 ASP A C 1
ATOM 1197 O O . ASP A 1 159 ? -14.752 -3.678 3.941 1.00 57.12 159 ASP A O 1
ATOM 1201 N N . LEU A 1 160 ? -16.666 -3.785 2.756 1.00 52.78 160 LEU A N 1
ATOM 1202 C CA . LEU A 1 160 ? -16.107 -4.240 1.490 1.00 52.78 160 LEU A CA 1
ATOM 1203 C C . LEU A 1 160 ? -15.639 -3.005 0.721 1.00 52.78 160 LEU A C 1
ATOM 1205 O O . LEU A 1 160 ? -16.452 -2.262 0.167 1.00 52.78 160 LEU A O 1
ATOM 1209 N N . GLN A 1 161 ? -14.332 -2.801 0.664 1.00 61.50 161 GLN A N 1
ATOM 1210 C CA . GLN A 1 161 ? -13.742 -1.783 -0.198 1.00 61.50 161 GLN A CA 1
ATOM 1211 C C . GLN A 1 161 ? -13.395 -2.421 -1.538 1.00 61.50 161 GLN A C 1
ATOM 1213 O O . GLN A 1 161 ? -12.784 -3.486 -1.559 1.00 61.50 161 GLN A O 1
ATOM 1218 N N . VAL A 1 162 ? -13.799 -1.797 -2.646 1.00 58.72 162 VAL A N 1
ATOM 1219 C CA . VAL A 1 162 ? -13.412 -2.220 -3.997 1.00 58.72 162 VAL A CA 1
ATOM 1220 C C . VAL A 1 162 ? -12.568 -1.117 -4.609 1.00 58.72 162 VAL A C 1
ATOM 1222 O O . VAL A 1 162 ? -13.094 -0.066 -4.970 1.00 58.72 162 VAL A O 1
ATOM 1225 N N . TYR A 1 163 ? -11.269 -1.363 -4.739 1.00 65.38 163 TYR A N 1
ATOM 1226 C CA . TYR A 1 163 ? -10.351 -0.431 -5.387 1.00 65.38 163 TYR A CA 1
ATOM 1227 C C . TYR A 1 163 ? -10.095 -0.842 -6.830 1.00 65.38 163 TYR A C 1
ATOM 1229 O O . TYR A 1 163 ? -9.743 -1.989 -7.108 1.00 65.38 163 TYR A O 1
ATOM 1237 N N . GLN A 1 164 ? -10.235 0.109 -7.748 1.00 65.44 164 GLN A N 1
ATOM 1238 C CA . GLN A 1 164 ? -9.791 -0.046 -9.128 1.00 65.44 164 GLN A CA 1
ATOM 1239 C C . GLN A 1 164 ? -8.543 0.804 -9.336 1.00 65.44 164 GLN A C 1
ATOM 1241 O O . GLN A 1 164 ? -8.643 1.997 -9.589 1.00 65.44 164 GLN A O 1
ATOM 1246 N N . VAL A 1 165 ? -7.370 0.201 -9.199 1.00 71.44 165 VAL A N 1
ATOM 1247 C CA . VAL A 1 165 ? -6.099 0.918 -9.280 1.00 71.44 165 VAL A CA 1
ATOM 1248 C C . VAL A 1 165 ? -5.732 1.121 -10.743 1.00 71.44 165 VAL A C 1
ATOM 1250 O O . VAL A 1 165 ? -5.437 0.150 -11.433 1.00 71.44 165 VAL A O 1
ATOM 1253 N N . VAL A 1 166 ? -5.763 2.361 -11.228 1.00 73.25 166 VAL A N 1
ATOM 1254 C CA . VAL A 1 166 ? -5.384 2.677 -12.613 1.00 73.25 166 VAL A CA 1
ATOM 1255 C C . VAL A 1 166 ? -3.888 2.941 -12.669 1.00 73.25 166 VAL A C 1
ATOM 1257 O O . VAL A 1 166 ? -3.386 3.775 -11.917 1.00 73.25 166 VAL A O 1
ATOM 1260 N N . LEU A 1 167 ? -3.202 2.266 -13.587 1.00 70.50 167 LEU A N 1
ATOM 1261 C CA . LEU A 1 167 ? -1.764 2.383 -13.809 1.00 70.50 167 LEU A CA 1
ATOM 1262 C C . LEU A 1 167 ? -1.494 3.128 -15.136 1.00 70.50 167 LEU A C 1
ATOM 1264 O O . LEU A 1 167 ? -1.277 2.493 -16.168 1.00 70.50 167 LEU A O 1
ATOM 1268 N N . PRO A 1 168 ? -1.563 4.474 -15.165 1.00 59.75 168 PRO A N 1
ATOM 1269 C CA . PRO A 1 168 ? -1.557 5.250 -16.409 1.00 59.75 168 PRO A CA 1
ATOM 1270 C C . PRO A 1 168 ? -0.224 5.213 -17.170 1.00 59.75 168 PRO A C 1
ATOM 1272 O O . PRO A 1 168 ? -0.219 5.299 -18.399 1.00 59.75 168 PRO A O 1
ATOM 1275 N N . THR A 1 169 ? 0.893 5.116 -16.448 1.00 61.72 169 THR A N 1
ATOM 1276 C CA . THR A 1 169 ? 2.266 5.220 -16.976 1.00 61.72 169 THR A CA 1
ATOM 1277 C C . THR A 1 169 ? 3.013 3.895 -16.993 1.00 61.72 169 THR A C 1
ATOM 1279 O O . THR A 1 169 ? 4.046 3.788 -17.653 1.00 61.72 169 THR A O 1
ATOM 1282 N N . LEU A 1 170 ? 2.474 2.860 -16.345 1.00 60.66 170 LEU A N 1
ATOM 1283 C CA . LEU A 1 170 ? 2.969 1.496 -16.482 1.00 60.66 170 LEU A CA 1
ATOM 1284 C C . LEU A 1 170 ? 2.515 0.959 -17.842 1.00 60.66 170 LE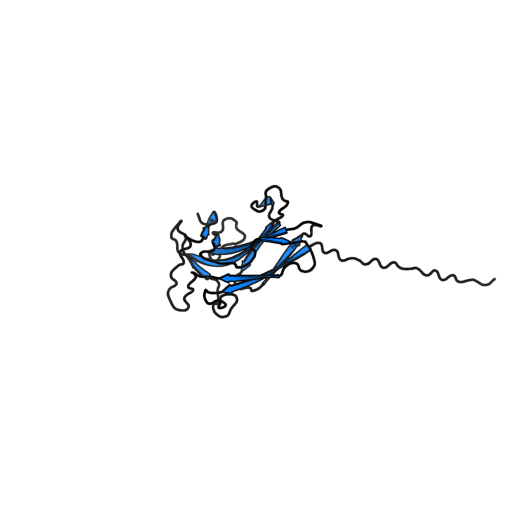U A C 1
ATOM 1286 O O . LEU A 1 170 ? 1.600 0.148 -17.966 1.00 60.66 170 LEU A O 1
ATOM 1290 N N . THR A 1 171 ? 3.176 1.429 -18.899 1.00 54.97 171 THR A N 1
ATOM 1291 C CA . THR A 1 171 ? 3.292 0.650 -20.126 1.00 54.97 171 THR A CA 1
ATOM 1292 C C . THR A 1 171 ? 4.047 -0.604 -19.741 1.00 54.97 171 THR A C 1
ATOM 1294 O O . THR A 1 171 ? 5.248 -0.579 -19.501 1.00 54.97 171 THR A O 1
ATOM 1297 N N . LEU A 1 172 ? 3.301 -1.685 -19.609 1.00 55.34 172 LEU A N 1
ATOM 1298 C CA . LEU A 1 172 ? 3.783 -3.004 -19.267 1.00 55.34 172 LEU A CA 1
ATOM 1299 C C . LEU A 1 172 ? 3.950 -3.774 -20.587 1.00 55.34 172 LEU A C 1
ATOM 1301 O O . LEU A 1 172 ? 3.034 -4.510 -20.958 1.00 55.34 172 LEU A O 1
ATOM 1305 N N . PRO A 1 173 ? 5.034 -3.572 -21.372 1.00 49.41 173 PRO A N 1
ATOM 1306 C CA . PRO A 1 173 ? 5.136 -4.191 -22.686 1.00 49.41 173 PRO A CA 1
ATOM 1307 C C . PRO A 1 173 ? 5.054 -5.710 -22.562 1.00 49.41 173 PRO A C 1
ATOM 1309 O O . PRO A 1 173 ? 5.639 -6.309 -21.660 1.00 49.41 173 PRO A O 1
ATOM 1312 N N . VAL A 1 174 ? 4.276 -6.313 -23.456 1.00 52.53 174 VAL A N 1
ATOM 1313 C CA . VAL A 1 174 ? 4.119 -7.769 -23.550 1.00 52.53 174 VAL A CA 1
ATOM 1314 C C . VAL A 1 174 ? 5.269 -8.375 -24.371 1.00 52.53 174 VAL A C 1
ATOM 1316 O O . VAL A 1 174 ? 5.634 -9.515 -24.127 1.00 52.53 174 VAL A O 1
ATOM 1319 N N . ASP A 1 175 ? 5.911 -7.590 -25.256 1.00 49.56 175 ASP A N 1
ATOM 1320 C CA . ASP A 1 175 ? 6.883 -8.099 -26.246 1.00 49.56 175 ASP A CA 1
ATOM 1321 C C . ASP A 1 175 ? 8.054 -7.139 -26.588 1.00 49.56 175 ASP A C 1
ATOM 1323 O O . ASP A 1 175 ? 8.726 -7.313 -27.605 1.00 49.56 175 ASP A O 1
ATOM 1327 N N . ALA A 1 176 ? 8.310 -6.098 -25.788 1.00 53.44 176 ALA A N 1
ATOM 1328 C CA . ALA A 1 176 ? 9.421 -5.159 -26.008 1.00 53.44 176 ALA A CA 1
ATOM 1329 C C . ALA A 1 176 ? 10.268 -5.011 -24.742 1.00 53.44 176 ALA A C 1
ATOM 1331 O O . ALA A 1 176 ? 9.733 -5.167 -23.644 1.00 53.44 176 ALA A O 1
ATOM 1332 N N . ASP A 1 177 ? 11.557 -4.681 -24.903 1.00 56.53 177 ASP A N 1
ATOM 1333 C CA . ASP A 1 177 ? 12.439 -4.346 -23.781 1.00 56.53 177 ASP A CA 1
ATOM 1334 C C . ASP A 1 177 ? 11.740 -3.285 -22.914 1.00 56.53 177 ASP A C 1
ATOM 1336 O O . ASP A 1 177 ? 11.434 -2.196 -23.421 1.00 56.53 177 ASP A O 1
ATOM 1340 N N . PRO A 1 178 ? 11.405 -3.593 -21.647 1.00 64.12 178 PRO A N 1
ATOM 1341 C CA . PRO A 1 178 ? 10.671 -2.666 -20.809 1.00 64.12 178 PRO A CA 1
ATOM 1342 C C . PRO A 1 178 ? 11.521 -1.420 -20.606 1.00 64.12 178 PRO A C 1
ATOM 1344 O O . PRO A 1 178 ? 12.602 -1.476 -20.024 1.00 64.12 178 PRO A O 1
ATOM 1347 N N . ILE A 1 179 ? 11.032 -0.287 -21.113 1.00 71.25 179 ILE A N 1
ATOM 1348 C CA . ILE A 1 179 ? 11.582 1.014 -20.748 1.00 71.25 179 ILE A CA 1
ATOM 1349 C C . ILE A 1 179 ? 11.302 1.166 -19.251 1.00 71.25 179 ILE A C 1
ATOM 1351 O O . ILE A 1 179 ? 10.125 1.139 -18.877 1.00 71.25 179 ILE A O 1
ATOM 1355 N N . PRO A 1 180 ? 12.336 1.292 -18.399 1.00 80.31 180 PRO A N 1
ATOM 1356 C CA . PRO A 1 180 ? 12.127 1.436 -16.969 1.00 80.31 180 PRO A CA 1
ATOM 1357 C C . PRO A 1 180 ? 11.242 2.643 -16.683 1.00 80.31 180 PRO A C 1
ATOM 1359 O O . PRO A 1 180 ? 11.439 3.715 -17.263 1.00 80.31 180 PRO A O 1
ATOM 1362 N N . LEU A 1 181 ? 10.270 2.469 -15.792 1.00 82.69 181 LEU A N 1
ATOM 1363 C CA . LEU A 1 181 ? 9.440 3.573 -15.339 1.00 82.69 181 LEU A CA 1
ATOM 1364 C C . LEU A 1 181 ? 10.295 4.550 -14.527 1.00 82.69 181 LEU A C 1
ATOM 1366 O O . LEU A 1 181 ? 10.957 4.153 -13.568 1.00 82.69 181 LEU A O 1
ATOM 1370 N N . ASP A 1 182 ? 10.259 5.827 -14.892 1.00 85.69 182 ASP A N 1
ATOM 1371 C CA . ASP A 1 182 ? 10.862 6.880 -14.085 1.00 85.69 182 ASP A CA 1
ATOM 1372 C C . ASP A 1 182 ? 9.976 7.159 -12.865 1.00 85.69 182 ASP A C 1
ATOM 1374 O O . ASP A 1 182 ? 8.916 7.780 -12.969 1.00 85.69 182 ASP A O 1
ATOM 1378 N N . LEU A 1 183 ? 10.407 6.662 -11.707 1.00 86.75 183 LEU A N 1
ATOM 1379 C CA . LEU A 1 183 ? 9.687 6.793 -10.446 1.00 86.75 183 LEU A CA 1
ATOM 1380 C C . LEU A 1 183 ? 9.948 8.145 -9.771 1.00 86.75 183 LEU A C 1
ATOM 1382 O O . LEU A 1 183 ? 9.215 8.502 -8.856 1.00 86.75 183 LEU A O 1
ATOM 1386 N N . SER A 1 184 ? 10.930 8.934 -10.220 1.00 83.81 184 SER A N 1
ATOM 1387 C CA . SER A 1 184 ? 11.308 10.210 -9.585 1.00 83.81 184 SER A CA 1
ATOM 1388 C C . SER A 1 184 ? 10.150 11.197 -9.427 1.00 83.81 184 SER A C 1
ATOM 1390 O O . SER A 1 184 ? 10.072 11.934 -8.449 1.00 83.81 184 SER A O 1
ATOM 1392 N N . THR A 1 185 ? 9.222 11.188 -10.383 1.00 82.38 185 THR A N 1
ATOM 1393 C CA . THR A 1 185 ? 8.123 12.157 -10.461 1.00 82.38 185 THR A CA 1
ATOM 1394 C C . THR A 1 185 ? 6.859 11.727 -9.723 1.00 82.38 185 THR A C 1
ATOM 1396 O O . THR A 1 185 ? 5.946 12.535 -9.571 1.00 82.38 185 THR A O 1
ATOM 1399 N N . CYS A 1 186 ? 6.782 10.470 -9.283 1.00 87.12 186 CYS A N 1
ATOM 1400 C CA . CYS A 1 186 ? 5.548 9.877 -8.767 1.00 87.12 186 CYS A CA 1
ATOM 1401 C C . CYS A 1 186 ? 5.757 8.953 -7.563 1.00 87.12 186 CYS A C 1
ATOM 1403 O O . CYS A 1 186 ? 4.827 8.262 -7.148 1.00 87.12 186 CYS A O 1
ATOM 1405 N N . CYS A 1 187 ? 6.976 8.902 -7.036 1.00 89.12 187 CYS A N 1
ATOM 1406 C CA . CYS A 1 187 ? 7.353 8.070 -5.914 1.00 89.12 187 CYS A CA 1
ATOM 1407 C C . CYS A 1 187 ? 7.699 8.922 -4.708 1.00 89.12 187 CYS A C 1
ATOM 1409 O O . CYS A 1 187 ? 8.518 9.835 -4.798 1.00 89.12 187 CYS A O 1
ATOM 1411 N N . GLU A 1 188 ? 7.152 8.550 -3.561 1.00 91.38 188 GLU A N 1
ATOM 1412 C CA . GLU A 1 188 ? 7.694 8.948 -2.271 1.00 91.38 188 GLU A CA 1
ATOM 1413 C C . GLU A 1 188 ? 8.522 7.779 -1.704 1.00 91.38 188 GLU A C 1
ATOM 1415 O O . GLU A 1 188 ? 7.940 6.786 -1.247 1.00 91.38 188 GLU A O 1
ATOM 1420 N N . PRO A 1 189 ? 9.865 7.829 -1.810 1.00 90.12 189 PRO A N 1
ATOM 1421 C CA . PRO A 1 189 ? 10.724 6.736 -1.373 1.00 90.12 189 PRO A CA 1
ATOM 1422 C C . PRO A 1 189 ? 10.813 6.666 0.154 1.00 90.12 189 PRO A C 1
ATOM 1424 O O . PRO A 1 189 ? 10.950 7.684 0.835 1.00 90.12 189 PRO A O 1
ATOM 1427 N N . SER A 1 190 ? 10.805 5.447 0.691 1.00 89.44 190 SER A N 1
ATOM 1428 C CA . SER A 1 190 ? 11.131 5.184 2.090 1.00 89.44 190 SER A CA 1
ATOM 1429 C C . SER A 1 190 ? 12.607 5.509 2.368 1.00 89.44 190 SER A C 1
ATOM 1431 O O . SER A 1 190 ? 13.431 5.510 1.446 1.00 89.44 190 SER A O 1
ATOM 1433 N N . PRO A 1 191 ? 12.994 5.724 3.640 1.00 86.69 191 PRO A N 1
ATOM 1434 C CA . PRO A 1 191 ? 14.397 5.927 4.007 1.00 86.69 191 PRO A CA 1
ATOM 1435 C C . PRO A 1 191 ? 15.335 4.805 3.537 1.00 86.69 191 PRO A C 1
ATOM 1437 O O . PRO A 1 191 ? 16.504 5.064 3.284 1.00 86.69 191 PRO A O 1
ATOM 1440 N N . GLY A 1 192 ? 14.822 3.579 3.375 1.00 85.44 192 GLY A N 1
ATOM 1441 C CA . GLY A 1 192 ? 15.575 2.429 2.866 1.00 85.44 192 GLY A CA 1
ATOM 1442 C C . GLY A 1 192 ? 15.996 2.524 1.393 1.00 85.44 192 GLY A C 1
ATOM 1443 O O . GLY A 1 192 ? 16.760 1.686 0.921 1.00 85.44 192 GLY A O 1
ATOM 1444 N N . CYS A 1 193 ? 15.497 3.518 0.653 1.00 82.19 193 CYS A N 1
ATOM 1445 C CA . CYS A 1 193 ? 15.863 3.775 -0.740 1.00 82.19 193 CYS A CA 1
ATOM 1446 C C . CYS A 1 193 ? 16.951 4.853 -0.919 1.00 82.19 193 CYS A C 1
ATOM 1448 O O . CYS A 1 193 ? 17.311 5.131 -2.065 1.00 82.19 193 CYS A O 1
ATOM 1450 N N . LEU A 1 194 ? 17.411 5.496 0.164 1.00 79.56 194 LEU A N 1
ATOM 1451 C CA . LEU A 1 194 ? 18.337 6.640 0.145 1.00 79.56 194 LEU A CA 1
ATOM 1452 C C . LEU A 1 194 ? 19.789 6.258 0.467 1.00 79.56 194 LEU A C 1
ATOM 1454 O O . LEU A 1 194 ? 20.010 5.311 1.253 1.00 79.56 194 LEU A O 1
#

Radius of gyration: 24.34 Å; chains: 1; bounding box: 73×52×81 Å

Sequence (194 aa):
RSFARSFALALALAAPLACVADEGVVELNWKFVDRELTAVYPGDARDSCAFSGALEADGAVRDYGLHIELEICDPECAAGCESEECLVLQRRLPCDTARATTSVPMIEEREYQFSTRIIAAVEGADLEDPQACVCTLQVECALTPGPRERLLRPGLVTDLQVYQVVLPTLTLPVDADPIPLDLSTCCEPSPGCL